Protein AF-A0A4S8MXK5-F1 (afdb_monomer)

Radius of gyration: 25.78 Å; Cα contacts (8 Å, |Δi|>4): 224; chains: 1; bounding box: 55×50×106 Å

Nearest PDB structures (foldseek):
  7jtk-assembly1_K  TM=4.716E-01  e=8.306E+00  Chlamydomonas reinhardtii
  4prh-assembly1_B  TM=2.120E-01  e=7.383E+00  Homo sapiens

Solvent-accessible surface area (backbone atoms only — not comparable to full-atom values): 14410 Å² total; per-residue (Å²): 130,80,78,58,61,70,38,63,51,41,100,46,61,49,80,44,81,46,75,73,43,77,58,88,96,42,64,25,46,28,37,34,42,40,49,64,75,75,95,72,81,84,84,83,72,91,82,80,91,78,91,78,76,100,72,73,75,46,72,54,71,48,72,36,68,36,41,67,69,57,51,54,52,47,49,55,50,49,51,52,51,49,41,53,50,44,52,53,52,32,50,41,33,70,72,25,56,60,30,57,58,94,91,37,71,69,58,102,83,67,99,85,66,92,82,65,78,69,42,78,60,53,83,73,57,69,73,55,66,61,86,65,27,66,81,75,82,81,73,75,76,91,53,88,72,49,70,70,54,50,55,50,50,50,51,42,51,47,52,27,51,49,48,69,64,49,89,90,59,59,68,69,59,55,53,48,62,68,32,62,85,55,36,53,72,70,16,42,32,49,65,40,53,56,49,53,55,50,55,41,64,74,67,71,55,79,72,91,78,72,83,78,79,80,87,84,84,85,88,78,84,84,78,87,81,137

Secondary structure (DSSP, 8-state):
----EEEPPPSSEEEEEPPPEEETTEEEEEEEEEE---S-S----S-------TTGGGGS-EEEEEEHHHHHHHHHHHHHHHHHHHHHHHHHHHTTTT-EETTEE--TT-S--TTSPPPPPGGGS-SSGGGTSPPP--S--SSPPPHHHHHHHHHHHHHHHHHHH-SS--HHHHHHHH-HHHHGGGSEEHHHHHHHHHHHHHTT---TT-----------------

Foldseek 3Di:
DPQAQPFFAALDWDKDWDAWDDDPQAIWTKIKTAHDDDPDDDDDDDDDDDDDDPDPPNHDIDMDTHGLVLVLVLVVLLQVVLLVLLVVVLVCVVVQNQADDPQDRPDPDDPDDNDDDRHDDNVVRDNGCCVQFPDQDPPDPPDRDDPVRSVVNSVNVVRRSCSLPDPDDDVSSVVSCSDSSNSSSVGCGPVNVVVVVVVCVVVPDPPPDPDDPDPPDDDDDDDDDD

Mean predicted aligned error: 13.95 Å

Organism: Dendrothele bispora (strain CBS 962.96) (NCBI:txid1314807)

pLDDT: mean 75.67, std 20.42, range [35.88, 97.75]

Structure (mmCIF, N/CA/C/O backbone):
data_AF-A0A4S8MXK5-F1
#
_entry.id   AF-A0A4S8MXK5-F1
#
loop_
_atom_site.group_PDB
_atom_site.id
_atom_site.type_s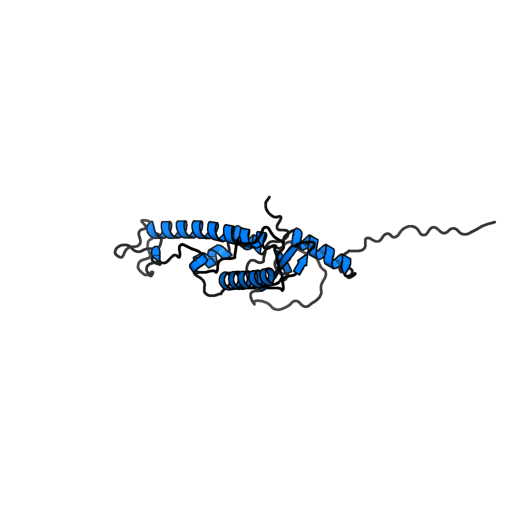ymbol
_atom_site.label_atom_id
_atom_site.label_alt_id
_atom_site.label_comp_id
_atom_site.label_asym_id
_atom_site.label_entity_id
_atom_site.label_seq_id
_atom_site.pdbx_PDB_ins_code
_atom_site.Cartn_x
_atom_site.Cartn_y
_atom_site.Cartn_z
_atom_site.occupancy
_atom_site.B_iso_or_equiv
_atom_site.auth_seq_id
_atom_site.auth_comp_id
_atom_site.auth_asym_id
_atom_site.auth_atom_id
_atom_site.pdbx_PDB_model_num
ATOM 1 N N . TYR A 1 1 ? -10.613 6.647 -13.996 1.00 37.62 1 TYR A N 1
ATOM 2 C CA . TYR A 1 1 ? -9.845 5.524 -14.574 1.00 37.62 1 TYR A CA 1
ATOM 3 C C . TYR A 1 1 ? -9.634 4.469 -13.492 1.00 37.62 1 TYR A C 1
ATOM 5 O O . TYR A 1 1 ? -8.696 4.581 -12.713 1.00 37.62 1 TYR A O 1
ATOM 13 N N . LYS A 1 2 ? -10.528 3.474 -13.372 1.00 45.06 2 LYS A N 1
ATOM 14 C CA . LYS A 1 2 ? -10.224 2.279 -12.567 1.00 45.06 2 LYS A CA 1
ATOM 15 C C . LYS A 1 2 ? -8.992 1.646 -13.207 1.00 45.06 2 LYS A C 1
ATOM 17 O O . LYS A 1 2 ? -9.032 1.322 -14.392 1.00 45.06 2 LYS A O 1
ATOM 22 N N . ARG A 1 3 ? -7.881 1.558 -12.476 1.00 62.09 3 ARG A N 1
ATOM 23 C CA . ARG A 1 3 ? -6.700 0.817 -12.931 1.00 62.09 3 ARG A CA 1
ATOM 24 C C . ARG A 1 3 ? -7.175 -0.570 -13.350 1.00 62.09 3 ARG A C 1
ATOM 26 O O . ARG A 1 3 ? -7.854 -1.238 -12.577 1.00 62.09 3 ARG A O 1
ATOM 33 N N . ALA A 1 4 ? -6.915 -0.949 -14.596 1.00 75.44 4 ALA A N 1
ATOM 34 C CA . ALA A 1 4 ? -7.410 -2.200 -15.148 1.00 75.44 4 ALA A CA 1
ATOM 35 C C . ALA A 1 4 ? -6.641 -3.367 -14.512 1.00 75.44 4 ALA A C 1
ATOM 37 O O . ALA A 1 4 ? -5.576 -3.764 -14.994 1.00 75.44 4 ALA A O 1
ATOM 38 N N . VAL A 1 5 ? -7.161 -3.867 -13.390 1.00 81.38 5 VAL A N 1
ATOM 39 C CA . VAL A 1 5 ? -6.717 -5.112 -12.766 1.00 81.38 5 VAL A CA 1
ATOM 40 C C . VAL A 1 5 ? -6.970 -6.225 -13.779 1.00 81.38 5 VAL A C 1
ATOM 42 O O . VAL A 1 5 ? -8.112 -6.516 -14.123 1.00 81.38 5 VAL A O 1
ATOM 45 N N . TYR A 1 6 ? -5.894 -6.801 -14.307 1.00 83.88 6 TYR A N 1
ATOM 46 C CA . TYR A 1 6 ? -5.950 -7.898 -15.270 1.00 83.88 6 TYR A CA 1
ATOM 47 C C . TYR A 1 6 ? -6.266 -9.218 -14.564 1.00 83.88 6 TYR A C 1
ATOM 49 O O . TYR A 1 6 ? -6.952 -10.084 -15.103 1.00 83.88 6 TYR A O 1
ATOM 57 N N . AR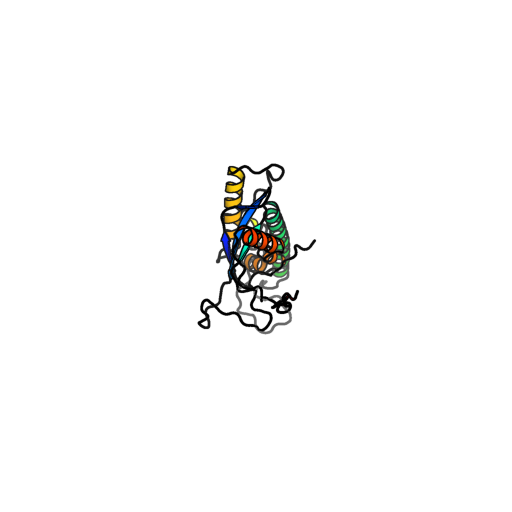G A 1 7 ? -5.782 -9.352 -13.328 1.00 87.56 7 ARG A N 1
ATOM 58 C CA . ARG A 1 7 ? -6.071 -10.469 -12.439 1.00 87.56 7 ARG A CA 1
ATOM 59 C C . ARG A 1 7 ? -6.083 -9.983 -10.990 1.00 87.56 7 ARG A C 1
ATOM 61 O O . ARG A 1 7 ? -5.121 -9.373 -10.532 1.00 87.56 7 ARG A O 1
ATOM 68 N N . SER A 1 8 ? -7.164 -10.277 -10.272 1.00 88.94 8 SER A N 1
ATOM 69 C CA . SER A 1 8 ? -7.266 -10.021 -8.831 1.00 88.94 8 SER A CA 1
ATOM 70 C C . SER A 1 8 ? -6.279 -10.887 -8.041 1.00 88.94 8 SER A C 1
ATOM 72 O O . SER A 1 8 ? -5.941 -11.989 -8.500 1.00 88.94 8 SER A O 1
ATOM 74 N N . PRO A 1 9 ? -5.819 -10.418 -6.869 1.00 89.62 9 PRO A N 1
ATOM 75 C CA . PRO A 1 9 ? -4.952 -11.222 -6.024 1.00 89.62 9 PRO A CA 1
ATOM 76 C C . PRO A 1 9 ? -5.677 -12.464 -5.487 1.00 89.62 9 PRO A C 1
ATOM 78 O O . PRO A 1 9 ? -6.912 -12.527 -5.510 1.00 89.62 9 PRO A O 1
ATOM 81 N N . PRO A 1 10 ? -4.929 -13.472 -5.006 1.00 89.75 10 PRO A N 1
ATOM 82 C CA . PRO A 1 10 ? -5.516 -14.599 -4.291 1.00 89.75 10 PRO A CA 1
ATOM 83 C C . PRO A 1 10 ? -6.293 -14.111 -3.058 1.00 89.75 10 PRO A C 1
ATOM 85 O O . PRO A 1 10 ? -5.980 -13.067 -2.498 1.00 89.75 10 PRO A O 1
ATOM 88 N N . ALA A 1 11 ? -7.267 -14.889 -2.577 1.00 86.25 11 ALA A N 1
ATOM 89 C CA . ALA A 1 11 ? -8.028 -14.517 -1.375 1.00 86.25 11 ALA A CA 1
ATOM 90 C C . ALA A 1 11 ? -7.144 -14.407 -0.117 1.00 86.25 11 ALA A C 1
ATOM 92 O O . ALA A 1 11 ? -7.444 -13.650 0.800 1.00 86.25 11 ALA A O 1
ATOM 93 N N . ARG A 1 12 ? -6.054 -15.182 -0.072 1.00 87.50 12 ARG A N 1
ATOM 94 C CA . ARG A 1 12 ? -5.002 -15.089 0.941 1.00 87.50 12 ARG A CA 1
ATOM 95 C C . ARG A 1 12 ? -3.658 -15.258 0.266 1.00 87.50 12 ARG A C 1
ATOM 97 O O . ARG A 1 12 ? -3.466 -16.202 -0.502 1.00 87.50 12 ARG A O 1
ATOM 104 N N . PHE A 1 13 ? -2.744 -14.357 0.565 1.00 91.88 13 PHE A N 1
ATOM 105 C CA . PHE A 1 13 ? -1.424 -14.323 -0.034 1.00 91.88 13 PHE A CA 1
ATOM 106 C C . PHE A 1 13 ? -0.424 -13.731 0.949 1.00 91.88 13 PHE A C 1
ATOM 108 O O . PHE A 1 13 ? -0.802 -13.001 1.865 1.00 91.88 13 PHE A O 1
ATOM 115 N N . THR A 1 14 ? 0.843 -14.049 0.736 1.00 92.94 14 THR A N 1
ATOM 116 C CA . THR A 1 14 ? 1.969 -13.345 1.336 1.00 92.94 14 THR A CA 1
ATOM 117 C C . THR A 1 14 ? 2.597 -12.426 0.298 1.00 92.94 14 THR A C 1
ATOM 119 O O . THR A 1 14 ? 2.455 -12.631 -0.913 1.00 92.94 14 THR A O 1
ATOM 122 N N . VAL A 1 15 ? 3.268 -11.383 0.784 1.00 95.88 15 VAL A N 1
ATOM 123 C CA . VAL A 1 15 ? 3.982 -10.420 -0.052 1.00 95.88 15 VAL A CA 1
ATOM 124 C C . VAL A 1 15 ? 5.464 -10.494 0.273 1.00 95.88 15 VAL A C 1
ATOM 126 O O . VAL A 1 15 ? 5.855 -10.373 1.432 1.00 95.88 15 VAL A O 1
ATOM 129 N N . THR A 1 16 ? 6.300 -10.672 -0.745 1.00 96.69 16 THR A N 1
ATOM 130 C CA . THR A 1 16 ? 7.758 -10.580 -0.614 1.00 96.69 16 THR A CA 1
ATOM 131 C C . THR A 1 16 ? 8.264 -9.393 -1.418 1.00 96.69 16 THR A C 1
ATOM 133 O O . THR A 1 16 ? 7.980 -9.270 -2.608 1.00 96.69 16 THR A O 1
ATOM 136 N N . MET A 1 17 ? 9.009 -8.499 -0.772 1.00 97.44 17 MET A N 1
ATOM 137 C CA . MET A 1 17 ? 9.579 -7.331 -1.441 1.00 97.44 17 MET A CA 1
ATOM 138 C C . MET A 1 17 ? 10.720 -7.750 -2.372 1.00 97.44 17 MET A C 1
ATOM 140 O O . MET A 1 17 ? 11.620 -8.485 -1.970 1.00 97.44 17 MET A O 1
ATOM 144 N N . LEU A 1 18 ? 10.698 -7.255 -3.607 1.00 96.94 18 LEU A N 1
ATOM 145 C CA . LEU A 1 18 ? 11.776 -7.417 -4.581 1.00 96.94 18 LEU A CA 1
ATOM 146 C C . LEU A 1 18 ? 12.652 -6.159 -4.597 1.00 96.94 18 LEU A C 1
ATOM 148 O O . LEU A 1 18 ? 12.231 -5.082 -4.164 1.00 96.94 18 LEU A O 1
ATOM 152 N N . SER A 1 19 ? 13.868 -6.279 -5.127 1.00 95.75 19 SER A N 1
ATOM 153 C CA . SER A 1 19 ? 14.744 -5.123 -5.330 1.00 95.75 19 SER A CA 1
ATOM 154 C C . SER A 1 19 ? 14.126 -4.129 -6.327 1.00 95.75 19 SER A C 1
ATOM 156 O O . SER A 1 19 ? 13.532 -4.560 -7.321 1.00 95.75 19 SER A O 1
ATOM 158 N N . PRO A 1 20 ? 14.276 -2.808 -6.114 1.00 95.69 20 PRO A N 1
ATOM 159 C CA . PRO A 1 20 ? 13.813 -1.806 -7.066 1.00 95.69 20 PRO A CA 1
ATOM 160 C C . PRO A 1 20 ? 14.402 -2.030 -8.460 1.00 95.69 20 PRO A C 1
ATOM 162 O O . PRO A 1 20 ? 15.607 -2.231 -8.609 1.00 95.69 20 PRO A O 1
ATOM 165 N N . ALA A 1 21 ? 13.563 -1.935 -9.489 1.00 94.06 21 ALA A N 1
ATOM 166 C CA . ALA A 1 21 ? 13.975 -2.094 -10.877 1.00 94.06 21 ALA A CA 1
ATOM 167 C C . ALA A 1 21 ? 13.611 -0.863 -11.703 1.00 94.06 21 ALA A C 1
ATOM 169 O O . ALA A 1 21 ? 12.568 -0.223 -11.522 1.00 94.06 21 ALA A O 1
ATOM 170 N N . LYS A 1 22 ? 14.486 -0.522 -12.647 1.00 92.25 22 LYS A N 1
ATOM 171 C CA . LYS A 1 22 ? 14.253 0.579 -13.576 1.00 92.25 22 LYS A CA 1
ATOM 172 C C . LYS A 1 22 ? 13.459 0.072 -14.777 1.00 92.25 22 LYS A C 1
ATOM 174 O O . LYS A 1 22 ? 13.947 -0.762 -15.533 1.00 92.25 22 LYS A O 1
ATOM 179 N N . HIS A 1 23 ? 12.272 0.633 -14.996 1.00 89.12 23 HIS A N 1
ATOM 180 C CA . HIS A 1 23 ? 11.477 0.379 -16.199 1.00 89.12 23 HIS A CA 1
ATOM 181 C C . HIS A 1 23 ? 11.261 1.694 -16.946 1.00 89.12 23 HIS A C 1
ATOM 183 O O . HIS A 1 23 ? 10.593 2.610 -16.454 1.00 89.12 23 HIS A O 1
ATOM 189 N N . GLY A 1 24 ? 11.856 1.798 -18.136 1.00 85.75 24 GLY A N 1
ATOM 190 C CA . GLY A 1 24 ? 11.897 3.046 -18.895 1.00 85.75 24 GLY A CA 1
ATOM 191 C C . GLY A 1 24 ? 12.654 4.143 -18.138 1.00 85.75 24 GLY A C 1
ATOM 192 O O . GLY A 1 24 ? 13.806 3.961 -17.741 1.00 85.75 24 GLY A O 1
ATOM 193 N N . SER A 1 25 ? 12.008 5.291 -17.933 1.00 84.56 25 SER A N 1
ATOM 194 C CA . SER A 1 25 ? 12.591 6.456 -17.250 1.00 84.56 25 SER A CA 1
ATOM 195 C C . SER A 1 25 ? 12.392 6.464 -15.728 1.00 84.56 25 SER A C 1
ATOM 197 O O . SER A 1 25 ? 13.017 7.274 -15.047 1.00 84.56 25 SER A O 1
ATOM 199 N N . SER A 1 26 ? 11.563 5.567 -15.184 1.00 86.94 26 SER A N 1
ATOM 200 C CA . SER A 1 26 ? 11.179 5.546 -13.765 1.00 86.94 26 SER A CA 1
ATOM 201 C C . SER A 1 26 ? 11.642 4.278 -13.044 1.00 86.94 26 SER A C 1
ATOM 203 O O . SER A 1 26 ? 11.687 3.198 -13.637 1.00 86.94 26 SER A O 1
ATOM 205 N N . PHE A 1 27 ? 11.926 4.401 -11.748 1.00 92.38 27 PHE A N 1
ATOM 206 C CA . PHE A 1 27 ? 12.108 3.253 -10.860 1.00 92.38 27 PHE A CA 1
ATOM 207 C C . PHE A 1 27 ? 10.761 2.741 -10.355 1.00 92.38 27 PHE A C 1
ATOM 209 O O . PHE A 1 27 ? 9.850 3.524 -10.082 1.00 92.38 27 PHE A O 1
ATOM 216 N N . ASN A 1 28 ? 10.652 1.421 -10.245 1.00 94.88 28 ASN A N 1
ATOM 217 C CA . ASN A 1 28 ? 9.487 0.728 -9.723 1.00 94.88 28 ASN A CA 1
ATOM 218 C C . ASN A 1 28 ? 9.931 -0.207 -8.603 1.00 94.88 28 ASN A C 1
ATOM 220 O O . ASN A 1 28 ? 11.013 -0.792 -8.652 1.00 94.88 28 ASN A O 1
ATOM 224 N N . PHE A 1 29 ? 9.062 -0.356 -7.619 1.00 96.81 29 PHE A N 1
ATOM 225 C CA . PHE A 1 29 ? 9.248 -1.201 -6.457 1.00 96.81 29 PHE A CA 1
ATOM 226 C C . PHE A 1 29 ? 8.479 -2.494 -6.700 1.00 96.81 29 PHE A C 1
ATOM 228 O O . PHE A 1 29 ? 7.283 -2.462 -7.014 1.00 96.81 29 PHE A O 1
ATOM 235 N N . GLY A 1 30 ? 9.201 -3.610 -6.658 1.00 96.62 30 GLY A N 1
ATOM 236 C CA . GLY A 1 30 ? 8.654 -4.917 -6.980 1.00 96.62 30 GLY A CA 1
ATOM 237 C C . GLY A 1 30 ? 8.101 -5.607 -5.743 1.00 96.62 30 GLY A C 1
ATOM 238 O O . GLY A 1 30 ? 8.677 -5.522 -4.658 1.00 96.62 30 GLY A O 1
ATOM 239 N N . MET A 1 31 ? 6.990 -6.307 -5.916 1.00 97.75 31 MET A N 1
ATOM 240 C CA . MET A 1 31 ? 6.402 -7.167 -4.897 1.00 97.75 31 MET A CA 1
ATOM 241 C C . MET A 1 31 ? 6.025 -8.491 -5.538 1.00 97.75 31 MET A C 1
ATOM 243 O O . MET A 1 31 ? 5.403 -8.520 -6.596 1.00 97.75 31 MET A O 1
ATOM 247 N N . ARG A 1 32 ? 6.375 -9.582 -4.877 1.00 96.56 32 ARG A N 1
ATOM 248 C CA . ARG A 1 32 ? 5.981 -10.930 -5.250 1.00 96.56 32 ARG A CA 1
ATOM 249 C C . ARG A 1 32 ? 4.782 -11.354 -4.432 1.00 96.56 32 ARG A C 1
ATOM 251 O O . ARG A 1 32 ? 4.818 -11.275 -3.205 1.00 96.56 32 ARG A O 1
ATOM 258 N N . ILE A 1 33 ? 3.736 -11.786 -5.120 1.00 95.56 33 ILE A N 1
ATOM 259 C CA . ILE A 1 33 ? 2.482 -12.220 -4.519 1.00 95.56 33 ILE A CA 1
ATOM 260 C C . ILE A 1 33 ? 2.421 -13.742 -4.568 1.00 95.56 33 ILE A C 1
ATOM 262 O O . ILE A 1 33 ? 2.279 -14.328 -5.644 1.00 95.56 33 ILE A O 1
ATOM 266 N N . THR A 1 34 ? 2.485 -14.375 -3.397 1.00 94.12 34 THR A N 1
ATOM 267 C CA . THR A 1 34 ? 2.460 -15.837 -3.269 1.00 94.12 34 THR A CA 1
ATOM 268 C C . THR A 1 34 ? 1.154 -16.278 -2.600 1.00 94.12 34 THR A C 1
ATOM 270 O O . THR A 1 34 ? 0.889 -15.895 -1.460 1.00 94.12 34 THR A O 1
ATOM 273 N N . PRO A 1 35 ? 0.301 -17.072 -3.272 1.00 91.81 35 PRO A N 1
ATOM 274 C CA . PRO A 1 35 ? -0.930 -17.590 -2.677 1.00 91.81 35 PRO A CA 1
ATOM 275 C C . PRO A 1 35 ? -0.651 -18.477 -1.457 1.00 91.81 35 PRO A C 1
ATOM 277 O O . PRO A 1 35 ? 0.191 -19.373 -1.510 1.00 91.81 35 PRO A O 1
ATOM 280 N N . VAL A 1 36 ? -1.420 -18.302 -0.380 1.00 88.44 36 VAL A N 1
ATOM 281 C CA . VAL A 1 36 ? -1.378 -19.207 0.779 1.00 88.44 36 VAL A CA 1
ATOM 282 C C . VAL A 1 36 ? -2.338 -20.369 0.531 1.00 88.44 36 VAL A C 1
ATOM 284 O O . VAL A 1 36 ? -3.546 -20.276 0.782 1.00 88.44 36 VAL A O 1
ATOM 287 N N . LEU A 1 37 ? -1.802 -21.476 0.017 1.00 80.62 37 LEU A N 1
ATOM 288 C CA . LEU A 1 37 ? -2.547 -22.718 -0.185 1.00 80.62 37 LEU A CA 1
ATOM 289 C C . LEU A 1 37 ? -2.855 -23.343 1.183 1.00 80.62 37 LEU A C 1
ATOM 291 O O . LEU A 1 37 ? -1.951 -23.651 1.960 1.00 80.62 37 LEU A O 1
ATOM 295 N N . ARG A 1 38 ? -4.141 -23.531 1.503 1.00 63.16 38 ARG A N 1
ATOM 296 C CA . ARG A 1 38 ? -4.529 -24.336 2.669 1.00 63.16 38 ARG A CA 1
ATOM 297 C C . ARG A 1 38 ? -4.071 -25.766 2.386 1.00 63.16 38 ARG A C 1
ATOM 299 O O . ARG A 1 38 ? -4.483 -26.332 1.379 1.00 63.16 38 ARG A O 1
ATOM 306 N N . ARG A 1 39 ? -3.204 -26.319 3.241 1.00 57.19 39 ARG A N 1
ATOM 307 C CA . ARG A 1 39 ? -2.883 -27.750 3.244 1.00 57.19 39 ARG A CA 1
ATOM 308 C C . ARG A 1 39 ? -4.174 -28.517 3.506 1.00 57.19 39 ARG A C 1
ATOM 310 O O . ARG A 1 39 ? -4.541 -28.700 4.653 1.00 57.19 39 ARG A O 1
ATOM 317 N N . ASP A 1 40 ? -4.839 -28.916 2.437 1.00 47.75 40 ASP A N 1
ATOM 318 C CA . ASP A 1 40 ? -5.576 -30.164 2.366 1.00 47.75 40 ASP A CA 1
ATOM 319 C C . ASP A 1 40 ? -5.572 -30.632 0.912 1.00 47.75 40 ASP A C 1
ATOM 321 O O . ASP A 1 40 ? -6.075 -29.953 0.019 1.00 47.75 40 ASP A O 1
ATOM 325 N N . ARG A 1 41 ? -4.992 -31.825 0.732 1.00 43.88 41 ARG A N 1
ATOM 326 C CA . ARG A 1 41 ? -4.822 -32.611 -0.503 1.00 43.88 41 ARG A CA 1
ATOM 327 C C . ARG A 1 41 ? -3.631 -32.223 -1.395 1.00 43.88 41 ARG A C 1
ATOM 329 O O . ARG A 1 41 ? -3.674 -31.340 -2.239 1.00 43.88 41 ARG A O 1
ATOM 336 N N . SER A 1 42 ? -2.552 -32.956 -1.127 1.00 43.50 42 SER A N 1
ATOM 337 C CA . SER A 1 42 ? -1.540 -33.498 -2.042 1.00 43.50 42 SER A CA 1
ATOM 338 C C . SER A 1 42 ? -1.723 -33.309 -3.559 1.00 43.50 42 SER A C 1
ATOM 340 O O . SER A 1 42 ? -2.796 -33.543 -4.107 1.00 43.50 42 SER A O 1
ATOM 342 N N . SER A 1 43 ? -0.569 -33.102 -4.218 1.00 44.81 43 SER A N 1
ATOM 343 C CA . SER A 1 43 ? -0.273 -33.128 -5.669 1.00 44.81 43 SER A CA 1
ATOM 344 C C . SER A 1 43 ? -0.884 -31.970 -6.472 1.00 44.81 43 SER A C 1
ATOM 346 O O . SER A 1 43 ? -2.060 -31.676 -6.362 1.00 44.81 43 SER A O 1
ATOM 348 N N . ILE A 1 44 ? -0.119 -31.219 -7.265 1.00 43.50 44 ILE A N 1
ATOM 349 C CA . ILE A 1 44 ? 0.369 -31.666 -8.573 1.00 43.50 44 ILE A CA 1
ATOM 350 C C . ILE A 1 44 ? 1.725 -31.021 -8.902 1.00 43.50 44 ILE A C 1
ATOM 352 O O . ILE A 1 44 ? 1.945 -29.817 -8.788 1.00 43.50 44 ILE A O 1
ATOM 356 N N . SER A 1 45 ? 2.608 -31.917 -9.317 1.00 38.69 45 SER A N 1
ATOM 357 C CA . SER A 1 45 ? 3.826 -31.763 -10.095 1.00 38.69 45 SER A CA 1
ATOM 358 C C . SER A 1 45 ? 3.888 -30.581 -11.069 1.00 38.69 45 SER A C 1
ATOM 360 O O . SER A 1 45 ? 2.941 -30.238 -11.770 1.00 38.69 45 SER A O 1
ATOM 362 N N . SER A 1 46 ? 5.106 -30.073 -11.222 1.00 48.72 46 SER A N 1
ATOM 363 C CA . SER A 1 46 ? 5.644 -29.555 -12.479 1.00 48.72 46 SER A CA 1
ATOM 364 C C . SER A 1 46 ? 5.076 -30.250 -13.735 1.00 48.72 46 SER A C 1
ATOM 366 O O . SER A 1 46 ? 5.269 -31.451 -13.905 1.00 48.72 46 SER A O 1
ATOM 368 N N . GLY A 1 47 ? 4.474 -29.472 -14.643 1.00 45.34 47 GLY A N 1
ATOM 369 C CA . GLY A 1 47 ? 4.171 -29.861 -16.030 1.00 45.34 47 GLY A CA 1
ATOM 370 C C . GLY A 1 47 ? 2.731 -30.323 -16.289 1.00 45.34 47 GLY A C 1
ATOM 371 O O . GLY A 1 47 ? 2.285 -31.316 -15.732 1.00 45.34 47 GLY A O 1
ATOM 372 N N . GLY A 1 48 ? 2.018 -29.636 -17.192 1.00 35.88 48 GLY A N 1
ATOM 373 C CA . GLY A 1 48 ? 0.730 -30.117 -17.704 1.00 35.88 48 GLY A CA 1
ATOM 374 C C . GLY A 1 48 ? -0.124 -29.052 -18.388 1.00 35.88 48 GLY A C 1
ATOM 375 O O . GLY A 1 48 ? -0.869 -28.324 -17.741 1.00 35.88 48 GLY A O 1
ATOM 376 N N . SER A 1 49 ? -0.027 -28.983 -19.712 1.00 48.41 49 SER A N 1
ATOM 377 C CA . SER A 1 49 ? -1.021 -28.379 -20.603 1.00 48.41 49 SER A CA 1
ATOM 378 C C . SER A 1 49 ? -2.346 -29.145 -20.487 1.00 48.41 49 SER A C 1
ATOM 380 O O . SER A 1 49 ? -2.331 -30.365 -20.612 1.00 48.41 49 SER A O 1
ATOM 382 N N . GLY A 1 50 ? -3.486 -28.469 -20.309 1.00 37.78 50 GLY A N 1
ATOM 383 C CA . GLY A 1 50 ? -4.793 -29.139 -20.389 1.00 37.78 50 GLY A CA 1
ATOM 384 C C . GLY A 1 50 ? -5.936 -28.423 -19.670 1.00 37.78 50 GLY A C 1
ATOM 385 O O . GLY A 1 50 ? -6.103 -28.544 -18.467 1.00 37.78 50 GLY A O 1
ATOM 386 N N . SER A 1 51 ? -6.708 -27.671 -20.451 1.00 47.06 51 SER A N 1
ATOM 387 C CA . SER A 1 51 ? -8.118 -27.274 -20.280 1.00 47.06 51 SER A CA 1
ATOM 388 C C . SER A 1 51 ? -8.925 -27.798 -19.073 1.00 47.06 51 SER A C 1
ATOM 390 O O . SER A 1 51 ? -9.167 -28.996 -18.963 1.00 47.06 51 SER A O 1
ATOM 392 N N . SER A 1 52 ? -9.525 -26.882 -18.299 1.00 38.00 52 SER A N 1
ATOM 393 C CA . SER A 1 52 ? -10.990 -26.780 -18.071 1.00 38.00 52 SER A CA 1
ATOM 394 C C . SER A 1 52 ? -11.328 -25.763 -16.961 1.00 38.00 52 SER A C 1
ATOM 396 O O . SER A 1 52 ? -10.645 -25.687 -15.948 1.00 38.00 52 SER A O 1
ATOM 398 N N . GLY A 1 53 ? -12.393 -24.975 -17.162 1.00 36.53 53 GLY A N 1
ATOM 399 C CA . GLY A 1 53 ? -13.147 -24.294 -16.095 1.00 36.53 53 GLY A CA 1
ATOM 400 C C . GLY A 1 53 ? -12.504 -23.059 -15.449 1.00 36.53 53 GLY A C 1
ATOM 401 O O . GLY A 1 53 ? -11.514 -23.133 -14.727 1.00 36.53 53 GLY A O 1
ATOM 402 N N . GLY A 1 54 ? -13.101 -21.886 -15.659 1.00 42.62 54 GLY A N 1
ATOM 403 C CA . GLY 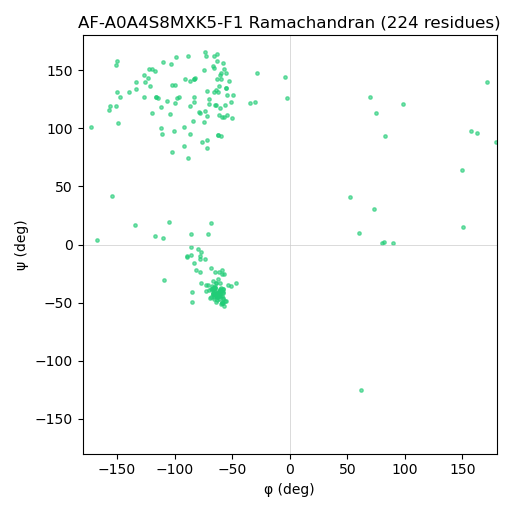A 1 54 ? -12.638 -20.614 -15.104 1.00 42.62 54 GLY A CA 1
ATOM 404 C C . GLY A 1 54 ? -12.644 -20.554 -13.573 1.00 42.62 54 GLY A C 1
ATOM 405 O O . GLY A 1 54 ? -13.643 -20.189 -12.981 1.00 42.62 54 GLY A O 1
ATOM 406 N N . SER A 1 55 ? -11.510 -20.858 -12.938 1.00 43.34 55 SER A N 1
ATOM 407 C CA . SER A 1 55 ? -11.139 -20.385 -11.586 1.00 43.34 55 SER A CA 1
ATOM 408 C C . SER A 1 55 ? -9.656 -20.635 -11.235 1.00 43.34 55 SER A C 1
ATOM 410 O O . SER A 1 55 ? -9.227 -20.355 -10.119 1.00 43.34 55 SER A O 1
ATOM 412 N N . GLY A 1 56 ? -8.837 -21.162 -12.155 1.00 46.03 56 GLY A N 1
ATOM 413 C CA . GLY A 1 56 ? -7.465 -21.600 -11.844 1.00 46.03 56 GLY A CA 1
ATOM 414 C C . GLY A 1 56 ? -6.384 -20.517 -11.906 1.00 46.03 56 GLY A C 1
ATOM 415 O O . GLY A 1 56 ? -5.252 -20.761 -11.502 1.00 46.03 56 GLY A O 1
ATOM 416 N N . ARG A 1 57 ? -6.692 -19.311 -12.406 1.00 54.03 57 ARG A N 1
ATOM 417 C CA . ARG A 1 57 ? -5.660 -18.277 -12.573 1.00 54.03 57 ARG A CA 1
ATOM 418 C C . ARG A 1 57 ? -5.285 -17.576 -11.280 1.00 54.03 57 ARG A C 1
ATOM 420 O O . ARG A 1 57 ? -4.182 -17.073 -11.247 1.00 54.03 57 ARG A O 1
ATOM 427 N N . SER A 1 58 ? -6.125 -17.532 -10.244 1.00 58.84 58 SER A N 1
ATOM 428 C CA . SER A 1 58 ? -5.844 -16.777 -9.010 1.00 58.84 58 SER A CA 1
ATOM 429 C C . SER A 1 58 ? -4.790 -17.416 -8.101 1.00 58.84 58 SER A C 1
ATOM 431 O O . SER A 1 58 ? -4.265 -16.705 -7.255 1.00 58.84 58 SER A O 1
ATOM 433 N N . ASN A 1 59 ? -4.394 -18.674 -8.320 1.00 69.69 59 ASN A N 1
ATOM 434 C CA . ASN A 1 59 ? -3.487 -19.425 -7.437 1.00 69.69 59 ASN A CA 1
ATOM 435 C C . ASN A 1 59 ? -2.049 -19.582 -7.965 1.00 69.69 59 ASN A C 1
ATOM 437 O O . ASN A 1 59 ? -1.324 -20.463 -7.516 1.00 69.69 59 ASN A O 1
ATOM 441 N N . VAL A 1 60 ? -1.619 -18.748 -8.912 1.00 83.38 60 VAL A N 1
ATOM 442 C CA . VAL A 1 60 ? -0.240 -18.766 -9.435 1.00 83.38 60 VAL A CA 1
ATOM 443 C C . VAL A 1 60 ? 0.560 -17.617 -8.828 1.00 83.38 60 VAL A C 1
ATOM 445 O O . VAL A 1 60 ? 0.033 -16.514 -8.752 1.00 83.38 60 VAL A O 1
ATOM 448 N N . GLU A 1 61 ? 1.804 -17.835 -8.418 1.00 91.44 61 GLU A N 1
ATOM 449 C CA . GLU A 1 61 ? 2.702 -16.752 -7.991 1.00 91.44 61 GLU A CA 1
ATOM 450 C C . GLU A 1 61 ? 2.926 -15.737 -9.124 1.00 91.44 61 GLU A C 1
ATOM 452 O O . GLU A 1 61 ? 2.977 -16.109 -10.298 1.00 91.44 61 GLU A O 1
ATOM 457 N N . TYR A 1 62 ? 3.013 -14.449 -8.797 1.00 93.44 62 TYR A N 1
ATOM 458 C CA . TYR A 1 62 ? 3.331 -13.412 -9.778 1.00 93.44 62 TYR A CA 1
ATOM 459 C C . TYR A 1 62 ? 4.051 -12.231 -9.138 1.00 93.44 62 TYR A C 1
ATOM 461 O O . TYR A 1 62 ? 3.861 -11.936 -7.957 1.00 93.44 62 TYR A O 1
ATOM 469 N N . ASP A 1 63 ? 4.824 -11.528 -9.957 1.00 95.25 63 ASP A N 1
ATOM 470 C CA . ASP A 1 63 ? 5.504 -10.300 -9.571 1.00 95.25 63 ASP A CA 1
ATOM 471 C C . ASP A 1 63 ? 4.691 -9.094 -10.074 1.00 95.25 63 ASP A C 1
ATOM 473 O O . ASP A 1 63 ? 4.165 -9.087 -11.189 1.00 95.25 63 ASP A O 1
ATOM 477 N N . ILE A 1 64 ? 4.557 -8.070 -9.234 1.00 95.62 64 ILE A N 1
ATOM 478 C CA . ILE A 1 64 ? 3.961 -6.777 -9.581 1.00 95.62 64 ILE A CA 1
ATOM 479 C C . ILE A 1 64 ? 4.978 -5.669 -9.389 1.00 95.62 64 ILE A C 1
ATOM 481 O O . ILE A 1 64 ? 5.831 -5.732 -8.504 1.00 95.62 64 ILE A O 1
ATOM 485 N N . TRP A 1 65 ? 4.836 -4.611 -10.179 1.00 95.56 65 TRP A N 1
ATOM 486 C CA . TRP A 1 65 ? 5.721 -3.459 -10.128 1.00 95.56 65 TRP A CA 1
ATOM 487 C C . TRP A 1 65 ? 4.911 -2.182 -9.948 1.00 95.56 65 TRP A C 1
ATOM 489 O O . TRP A 1 65 ? 3.965 -1.894 -10.690 1.00 95.56 65 TRP A O 1
ATOM 499 N N . ARG A 1 66 ? 5.271 -1.401 -8.928 1.00 95.12 66 ARG A N 1
ATOM 500 C CA . ARG A 1 66 ? 4.572 -0.163 -8.570 1.00 95.12 66 ARG A CA 1
ATOM 501 C C . ARG A 1 66 ? 5.517 1.018 -8.607 1.00 95.12 66 ARG A C 1
ATOM 503 O O . ARG A 1 66 ? 6.646 0.937 -8.130 1.00 95.12 66 ARG A O 1
ATOM 510 N N . LYS A 1 67 ? 5.056 2.130 -9.173 1.00 94.00 67 LYS A N 1
ATOM 511 C CA . LYS A 1 67 ? 5.766 3.405 -9.044 1.00 94.00 67 LYS A CA 1
ATOM 512 C C . LYS A 1 67 ? 5.613 3.946 -7.626 1.00 94.00 67 LYS A C 1
ATOM 514 O O . LYS A 1 67 ? 4.685 3.563 -6.920 1.00 94.00 67 LYS A O 1
ATOM 519 N N . TRP A 1 68 ? 6.469 4.883 -7.225 1.00 94.31 68 TRP A N 1
ATOM 520 C CA . TRP A 1 68 ? 6.331 5.504 -5.905 1.00 94.31 68 TRP A CA 1
ATOM 521 C C . TRP A 1 68 ? 4.974 6.197 -5.737 1.00 94.31 68 TRP A C 1
ATOM 523 O O . TRP A 1 68 ? 4.326 6.054 -4.708 1.00 94.31 68 TRP A O 1
ATOM 533 N N . GLU A 1 69 ? 4.493 6.865 -6.784 1.00 92.94 69 GLU A N 1
ATOM 534 C CA . GLU A 1 69 ? 3.189 7.533 -6.795 1.00 92.94 69 GLU A CA 1
ATOM 535 C C . GLU A 1 69 ? 2.045 6.524 -6.641 1.00 92.94 69 GLU A C 1
ATOM 537 O O . GLU A 1 69 ? 1.031 6.817 -6.010 1.00 92.94 69 GLU A O 1
ATOM 542 N N . ASP A 1 70 ? 2.226 5.311 -7.176 1.00 93.94 70 ASP A N 1
ATOM 543 C CA . ASP A 1 70 ? 1.260 4.234 -7.017 1.00 93.94 70 ASP A CA 1
ATOM 544 C C . ASP A 1 70 ? 1.160 3.800 -5.539 1.00 93.94 70 ASP A C 1
ATOM 546 O O . ASP A 1 70 ? 0.052 3.518 -5.080 1.00 93.94 70 ASP A O 1
ATOM 550 N N . CYS A 1 71 ? 2.286 3.779 -4.812 1.00 95.56 71 CYS A N 1
ATOM 551 C CA . CYS A 1 71 ? 2.364 3.460 -3.382 1.00 95.56 71 CYS A CA 1
ATOM 552 C C . CYS A 1 71 ? 1.808 4.585 -2.496 1.00 95.56 71 CYS A C 1
ATOM 554 O O . CYS A 1 71 ? 1.093 4.306 -1.539 1.00 95.56 71 CYS A O 1
ATOM 556 N N . LEU A 1 72 ? 2.081 5.851 -2.827 1.00 95.56 72 LEU A N 1
ATOM 557 C CA . LEU A 1 72 ? 1.511 6.993 -2.101 1.00 95.56 72 LEU A CA 1
ATOM 558 C C . LEU A 1 72 ? -0.014 7.035 -2.235 1.00 95.56 72 LEU A C 1
ATOM 560 O O . LEU A 1 72 ? -0.715 7.184 -1.241 1.00 95.56 72 LEU A O 1
ATOM 564 N N . TRP A 1 73 ? -0.529 6.807 -3.446 1.00 94.12 73 TRP A N 1
ATOM 565 C CA . TRP A 1 73 ? -1.969 6.686 -3.668 1.00 94.12 73 TRP A CA 1
ATOM 566 C C . TRP A 1 73 ? -2.585 5.531 -2.868 1.00 94.12 73 TRP A C 1
ATOM 568 O O . TRP A 1 73 ? -3.709 5.633 -2.377 1.00 94.12 73 TRP A O 1
ATOM 578 N N . PHE A 1 74 ? -1.859 4.418 -2.739 1.00 95.50 74 PHE A N 1
ATOM 579 C CA . PHE A 1 74 ? -2.310 3.284 -1.940 1.00 95.50 74 PHE A CA 1
ATOM 580 C C . PHE A 1 74 ? -2.387 3.631 -0.453 1.00 95.50 74 PHE A C 1
ATOM 582 O O . PHE A 1 74 ? -3.387 3.304 0.181 1.00 95.50 74 PHE A O 1
ATOM 589 N N . GLN A 1 75 ? -1.394 4.351 0.076 1.00 95.56 75 GLN A N 1
ATOM 590 C CA . GLN A 1 75 ? -1.457 4.882 1.434 1.00 95.56 75 GLN A CA 1
ATOM 591 C C . GLN A 1 75 ? -2.675 5.797 1.620 1.00 95.56 75 GLN A C 1
ATOM 593 O O . GLN A 1 75 ? -3.443 5.571 2.547 1.00 95.56 75 GLN A O 1
ATOM 598 N N . ASP A 1 76 ? -2.897 6.770 0.730 1.00 95.12 76 ASP A N 1
ATOM 599 C CA . ASP A 1 76 ? -4.048 7.683 0.831 1.00 95.12 76 ASP A CA 1
ATOM 600 C C . ASP A 1 76 ? -5.384 6.914 0.822 1.00 95.12 76 ASP A C 1
ATOM 602 O O . ASP A 1 76 ? -6.321 7.232 1.556 1.00 95.12 76 ASP A O 1
ATOM 606 N N . THR A 1 77 ? -5.466 5.860 0.006 1.00 94.19 77 THR A N 1
ATOM 607 C CA . THR A 1 77 ? -6.642 4.983 -0.071 1.00 94.19 77 THR A CA 1
ATOM 608 C C . THR A 1 77 ? -6.840 4.196 1.228 1.00 94.19 77 THR A C 1
ATOM 610 O O . THR A 1 77 ? -7.960 4.110 1.728 1.00 94.19 77 THR A O 1
ATOM 613 N N . LEU A 1 78 ? -5.762 3.652 1.800 1.00 94.94 78 LEU A N 1
ATOM 614 C CA . LEU A 1 78 ? -5.785 2.949 3.085 1.00 94.94 78 LEU A CA 1
ATOM 615 C C . LEU A 1 78 ? -6.201 3.865 4.239 1.00 94.94 78 LEU A C 1
ATOM 617 O O . LEU A 1 78 ? -7.039 3.472 5.046 1.00 94.94 78 LEU A O 1
ATOM 621 N N . GLU A 1 79 ? -5.645 5.077 4.301 1.00 94.88 79 GLU A N 1
ATOM 622 C CA . GLU A 1 79 ? -5.991 6.100 5.294 1.00 94.88 79 GLU A CA 1
ATOM 623 C C . GLU A 1 79 ? -7.498 6.412 5.253 1.00 94.88 79 GLU A C 1
ATOM 625 O O . GLU A 1 79 ? -8.180 6.393 6.284 1.00 94.88 79 GLU A O 1
ATOM 630 N N . LEU A 1 80 ? -8.039 6.641 4.050 1.00 94.38 80 LEU A N 1
ATOM 631 C CA . LEU A 1 80 ? -9.455 6.947 3.845 1.00 94.38 80 LEU A CA 1
ATOM 632 C C . LEU A 1 80 ? -10.364 5.782 4.260 1.00 94.38 80 LEU A C 1
ATOM 634 O O . LEU A 1 80 ? -11.329 5.978 5.006 1.00 94.38 80 LEU A O 1
ATOM 638 N N . GLU A 1 81 ? -10.061 4.573 3.785 1.00 93.94 81 GLU A N 1
ATOM 639 C CA . GLU A 1 81 ? -10.877 3.390 4.058 1.00 93.94 81 GLU A CA 1
ATOM 640 C C . GLU A 1 81 ? -10.837 2.997 5.534 1.00 93.94 81 GLU A C 1
ATOM 642 O O . GLU A 1 81 ? -11.884 2.754 6.141 1.00 93.94 81 GLU A O 1
ATOM 647 N N . TYR A 1 82 ? -9.660 3.027 6.160 1.00 94.44 82 TYR A N 1
ATOM 648 C CA . TYR A 1 82 ? -9.535 2.736 7.583 1.00 94.44 82 TYR A CA 1
ATOM 649 C C . TYR A 1 82 ? -10.284 3.756 8.438 1.00 94.44 82 TYR A C 1
ATOM 651 O O . TYR A 1 82 ? -11.035 3.361 9.328 1.00 94.44 82 TYR A O 1
ATOM 659 N N . SER A 1 83 ? -10.167 5.054 8.139 1.00 92.31 83 SER A N 1
ATOM 660 C CA . SER A 1 83 ? -10.910 6.101 8.852 1.00 92.31 83 SER A CA 1
ATOM 661 C C . SER A 1 83 ? -12.427 5.887 8.757 1.00 92.31 83 SER A C 1
ATOM 663 O O . SER A 1 83 ? -13.143 5.929 9.768 1.00 92.31 83 SER A O 1
ATOM 665 N N . ARG A 1 84 ? -12.927 5.551 7.558 1.00 91.94 84 ARG A N 1
ATOM 666 C CA . ARG A 1 84 ? -14.336 5.199 7.326 1.00 91.94 84 ARG A CA 1
ATOM 667 C C . ARG A 1 84 ? -14.756 3.997 8.177 1.00 91.94 84 ARG A C 1
ATOM 669 O O . ARG A 1 84 ? -15.773 4.068 8.874 1.00 91.94 84 ARG A O 1
ATOM 676 N N . MET A 1 85 ? -13.987 2.909 8.152 1.00 90.50 85 MET A N 1
ATOM 677 C CA . MET A 1 85 ? -14.298 1.687 8.899 1.00 90.50 85 MET A CA 1
ATOM 678 C C . MET A 1 85 ? -14.204 1.894 10.417 1.00 90.50 85 MET A C 1
ATOM 680 O O . MET A 1 85 ? -15.108 1.475 11.142 1.00 90.50 85 MET A O 1
ATOM 684 N N . ALA A 1 86 ? -13.185 2.607 10.902 1.00 89.69 86 ALA A N 1
ATOM 685 C CA . ALA A 1 86 ? -13.003 2.942 12.312 1.00 89.69 86 ALA A CA 1
ATOM 686 C C . ALA A 1 86 ? -14.179 3.766 12.847 1.00 89.69 86 ALA A C 1
ATOM 688 O O . ALA A 1 86 ? -14.712 3.462 13.916 1.00 89.69 86 ALA A O 1
ATOM 689 N N . ARG A 1 87 ? -14.638 4.775 12.090 1.00 87.88 87 ARG A N 1
ATOM 690 C CA . ARG A 1 87 ? -15.812 5.583 12.453 1.00 87.88 87 ARG A CA 1
ATOM 691 C C . ARG A 1 87 ? -17.086 4.741 12.506 1.00 87.88 87 ARG A C 1
ATOM 693 O O . ARG A 1 87 ? -17.862 4.874 13.450 1.00 87.88 87 ARG A O 1
ATOM 700 N N . MET A 1 88 ? -17.305 3.866 11.521 1.00 87.19 88 MET A N 1
ATOM 701 C CA . MET A 1 88 ? -18.467 2.969 11.512 1.00 87.19 88 MET A CA 1
ATOM 702 C C . MET A 1 88 ? -18.436 1.975 12.678 1.00 87.19 88 MET A C 1
ATOM 704 O O . MET A 1 88 ? -19.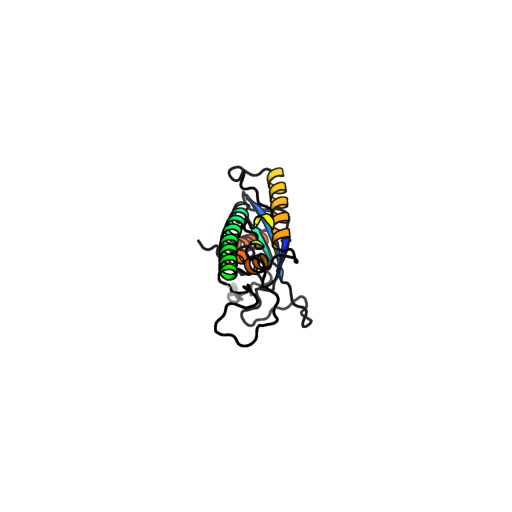471 1.743 13.302 1.00 87.19 88 MET A O 1
ATOM 708 N N . LYS A 1 89 ? -17.264 1.411 12.993 1.00 84.75 89 LYS A N 1
ATOM 709 C CA . LYS A 1 89 ? -17.083 0.462 14.099 1.00 84.75 89 LYS A CA 1
ATOM 710 C C . LYS A 1 89 ? -17.328 1.134 15.447 1.00 84.75 89 LYS A C 1
ATOM 712 O O . LYS A 1 89 ? -18.137 0.632 16.219 1.00 84.75 89 LYS A O 1
ATOM 717 N N . ARG A 1 90 ? -16.749 2.318 15.675 1.00 83.50 90 ARG A N 1
ATOM 718 C CA . ARG A 1 90 ? -17.003 3.136 16.874 1.00 83.50 90 ARG A CA 1
ATOM 719 C C . ARG A 1 90 ? -18.477 3.486 17.031 1.00 83.50 90 ARG A C 1
ATOM 721 O O . ARG A 1 90 ? -19.032 3.269 18.100 1.00 83.50 90 ARG A O 1
ATOM 728 N N . LYS A 1 91 ? -19.134 3.946 15.960 1.00 83.12 91 LYS A N 1
ATOM 729 C CA . LYS A 1 91 ? -20.573 4.239 15.993 1.00 83.12 91 LYS A CA 1
ATOM 730 C C . LYS A 1 91 ? -21.393 3.008 16.398 1.00 83.12 91 LYS A C 1
ATOM 732 O O . LYS A 1 91 ? -22.233 3.116 17.273 1.00 83.12 91 LYS A O 1
ATOM 737 N N . ARG A 1 92 ? -21.113 1.831 15.826 1.00 76.62 92 ARG A N 1
ATOM 738 C CA . ARG A 1 92 ? -21.817 0.586 16.190 1.00 76.62 92 ARG A CA 1
ATOM 739 C C . ARG A 1 92 ? -21.627 0.204 17.660 1.00 76.62 92 ARG A C 1
ATOM 741 O O . ARG A 1 92 ? -22.593 -0.225 18.280 1.00 76.62 92 ARG A O 1
ATOM 748 N N . LEU A 1 93 ? -20.414 0.366 18.194 1.00 75.75 93 LEU A N 1
ATOM 749 C CA . LEU A 1 93 ? -20.125 0.097 19.605 1.00 75.75 93 LEU A CA 1
ATOM 750 C C . LEU A 1 93 ? -20.858 1.089 20.526 1.00 75.75 93 LEU A C 1
ATOM 752 O O . LEU A 1 93 ? -21.439 0.674 21.523 1.00 75.75 93 LEU A O 1
ATOM 756 N N . LEU A 1 94 ? -20.899 2.377 20.159 1.00 73.94 94 LEU A N 1
ATOM 757 C CA . LEU A 1 94 ? -21.653 3.413 20.881 1.00 73.94 94 LEU A CA 1
ATOM 758 C C . LEU A 1 94 ? -23.172 3.192 20.824 1.00 73.94 94 LEU A C 1
ATOM 760 O O . LEU A 1 94 ? -23.854 3.406 21.820 1.00 73.94 94 LEU A O 1
ATOM 764 N N . ASP A 1 95 ? -23.688 2.702 19.695 1.00 71.31 95 ASP A N 1
ATOM 765 C CA . ASP A 1 95 ? -25.099 2.334 19.505 1.00 71.31 95 ASP A CA 1
ATOM 766 C C . ASP A 1 95 ? -25.485 1.046 20.284 1.00 71.31 95 ASP A C 1
ATOM 768 O O . ASP A 1 95 ? -26.558 0.483 20.069 1.00 71.31 95 ASP A O 1
ATOM 772 N N . GLY A 1 96 ? -24.609 0.535 21.162 1.00 60.88 96 GLY A N 1
ATOM 773 C CA . GLY A 1 96 ? -24.865 -0.613 22.038 1.00 60.88 96 GLY A CA 1
ATOM 774 C C . GLY A 1 96 ? -24.717 -1.981 21.366 1.00 60.88 96 GLY A C 1
ATOM 775 O O . GLY A 1 96 ? -24.889 -3.012 22.019 1.00 60.88 96 GLY A O 1
ATOM 776 N N . LYS A 1 97 ? -24.351 -2.042 20.077 1.00 58.31 97 LYS A N 1
ATOM 777 C CA . LYS A 1 97 ? -24.084 -3.322 19.405 1.00 58.31 97 LYS A CA 1
ATOM 778 C C . LYS A 1 97 ? -22.742 -3.870 19.871 1.00 58.31 97 LYS A C 1
ATOM 780 O O . LYS A 1 97 ? -21.686 -3.407 19.448 1.00 58.31 97 LYS A O 1
ATOM 785 N N . GLY A 1 98 ? -22.809 -4.888 20.724 1.00 53.31 98 GLY A N 1
ATOM 786 C CA . GLY A 1 98 ? -21.644 -5.542 21.313 1.00 53.31 98 GLY A CA 1
ATOM 787 C C . GLY A 1 98 ? -21.171 -4.927 22.631 1.00 53.31 98 GLY A C 1
ATOM 788 O O . GLY A 1 98 ? -20.219 -5.447 23.191 1.00 53.31 98 GLY A O 1
ATOM 789 N N . VAL A 1 99 ? -21.824 -3.889 23.168 1.00 51.09 99 VAL A N 1
ATOM 790 C CA . VAL A 1 99 ? -21.456 -3.267 24.455 1.00 51.09 99 VAL A CA 1
ATOM 791 C C . VAL A 1 99 ? -22.598 -3.451 25.460 1.00 51.09 99 VAL A C 1
ATOM 793 O O . VAL A 1 99 ? -23.750 -3.136 25.167 1.00 51.09 99 VAL A O 1
ATOM 796 N N . LYS A 1 100 ? -22.277 -3.997 26.639 1.00 46.66 100 LYS A N 1
ATOM 797 C CA . LYS A 1 100 ? -23.208 -4.234 27.755 1.00 46.66 100 LYS A CA 1
ATOM 798 C C . LYS A 1 100 ? -23.342 -2.925 28.542 1.00 46.66 100 LYS A C 1
ATOM 800 O O . LYS A 1 100 ? -22.329 -2.402 29.002 1.00 46.66 100 LYS A O 1
ATOM 805 N N . LYS A 1 101 ? -24.556 -2.390 28.694 1.00 48.53 101 LYS A N 1
ATOM 806 C CA . LYS A 1 101 ? -24.831 -1.260 29.598 1.00 48.53 101 LYS A CA 1
ATOM 807 C C . LYS A 1 101 ? -25.578 -1.818 30.807 1.00 48.53 101 LYS A C 1
ATOM 809 O O . LYS A 1 101 ? -26.573 -2.512 30.626 1.00 48.53 101 LYS A O 1
ATOM 814 N N . ASP A 1 102 ? -25.051 -1.598 32.010 1.00 48.53 102 ASP A N 1
ATOM 815 C CA . ASP A 1 102 ? -25.667 -2.019 33.280 1.00 48.53 102 ASP A CA 1
ATOM 816 C C . ASP A 1 102 ? -26.048 -3.508 33.351 1.00 48.53 102 ASP A C 1
ATOM 818 O O . ASP A 1 102 ? -27.107 -3.884 33.842 1.00 48.53 102 ASP A O 1
ATOM 822 N N . GLY A 1 103 ? -25.189 -4.388 32.834 1.00 48.53 103 GLY A N 1
ATOM 823 C CA . GLY A 1 103 ? -25.430 -5.825 32.945 1.00 48.53 103 GLY A CA 1
ATOM 824 C C . GLY A 1 103 ? -26.394 -6.409 31.900 1.00 48.53 103 GLY A C 1
ATOM 825 O O . GLY A 1 103 ? -26.581 -7.621 31.897 1.00 48.53 103 GLY A O 1
ATOM 826 N N . PHE A 1 104 ? -26.906 -5.620 30.951 1.00 44.47 104 PHE A N 1
ATOM 827 C CA . PHE A 1 104 ? -27.777 -6.110 29.878 1.00 44.47 104 PHE A CA 1
ATOM 828 C C . PHE A 1 104 ? -27.256 -5.724 28.487 1.00 44.47 104 PHE A C 1
ATOM 830 O O . PHE A 1 104 ? -26.739 -4.625 28.262 1.00 44.47 104 PHE A O 1
ATOM 837 N N . TYR A 1 105 ? -27.368 -6.651 27.531 1.00 52.00 105 TYR A N 1
ATOM 838 C CA . TYR A 1 105 ? -27.201 -6.322 26.117 1.00 52.00 105 TYR A CA 1
ATOM 839 C C . TYR A 1 105 ? -28.401 -5.484 25.685 1.00 52.00 105 TYR A C 1
ATOM 841 O O . TYR A 1 105 ? -29.548 -5.900 25.843 1.00 52.00 105 TYR A O 1
ATOM 849 N N . MET A 1 106 ? -28.146 -4.303 25.128 1.00 51.81 106 ME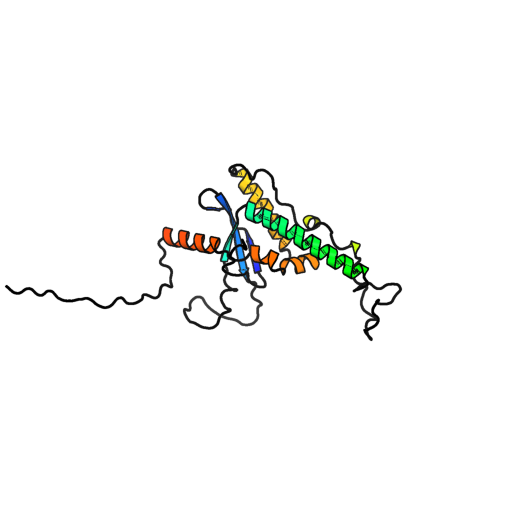T A N 1
ATOM 850 C CA . MET A 1 106 ? -29.198 -3.475 24.546 1.00 51.81 106 MET A CA 1
ATOM 851 C C . MET A 1 106 ? -29.667 -4.124 23.235 1.00 51.81 106 MET A C 1
ATOM 853 O O . MET A 1 106 ? -29.186 -3.770 22.162 1.00 51.81 106 MET A O 1
ATOM 857 N N . GLN A 1 107 ? -30.578 -5.102 23.296 1.00 52.19 107 GLN A N 1
ATOM 858 C CA . GLN A 1 107 ? -31.353 -5.497 22.119 1.00 52.19 107 GLN A CA 1
ATOM 859 C C . GLN A 1 107 ? -32.680 -6.181 22.460 1.00 52.19 107 GLN A C 1
ATOM 861 O O . GLN A 1 107 ? -32.733 -7.310 22.934 1.00 52.19 107 GLN A O 1
ATOM 866 N N . ASP A 1 108 ? -33.759 -5.510 22.075 1.00 49.69 108 ASP A N 1
ATOM 867 C CA . ASP A 1 108 ? -35.158 -5.902 22.251 1.00 49.69 108 ASP A CA 1
ATOM 868 C C . ASP A 1 108 ? -35.605 -7.127 21.413 1.00 49.69 108 ASP A C 1
ATOM 870 O O . ASP A 1 108 ? -36.793 -7.299 21.181 1.00 49.69 108 ASP A O 1
ATOM 874 N N . LYS A 1 109 ? -34.695 -7.976 20.891 1.00 46.66 109 LYS A N 1
ATOM 875 C CA . LYS A 1 109 ? -35.050 -9.160 20.062 1.00 46.66 109 LYS A CA 1
ATOM 876 C C . LYS A 1 109 ? -34.025 -10.314 20.056 1.00 46.66 109 LYS A C 1
ATOM 878 O O . LYS A 1 109 ? -33.780 -10.890 18.997 1.00 46.66 109 LYS A O 1
ATOM 883 N N . ALA A 1 110 ? -33.421 -10.700 21.183 1.00 43.06 110 ALA A N 1
ATOM 884 C CA . ALA A 1 110 ? -32.692 -11.979 21.228 1.00 43.06 110 ALA A CA 1
ATOM 885 C C . ALA A 1 110 ? -32.711 -12.652 22.610 1.00 43.06 110 ALA A C 1
ATOM 887 O O . ALA A 1 110 ? -31.974 -12.282 23.521 1.00 43.06 110 ALA A O 1
ATOM 888 N N . SER A 1 111 ? -33.520 -13.702 22.735 1.00 43.22 111 SER A N 1
ATOM 889 C CA . SER A 1 111 ? -33.554 -14.614 23.878 1.00 43.22 111 SER A CA 1
ATOM 890 C C . SER A 1 111 ? -32.351 -15.571 23.828 1.00 43.22 111 SER A C 1
ATOM 892 O O . SER A 1 111 ? -32.490 -16.618 23.215 1.00 43.22 111 SER A O 1
ATOM 894 N N . SER A 1 112 ? -31.192 -15.190 24.404 1.00 48.31 112 SER A N 1
ATOM 895 C CA . SER A 1 112 ? -30.103 -16.069 24.935 1.00 48.31 112 SER A CA 1
ATOM 896 C C . SER A 1 112 ? -28.678 -15.455 24.847 1.00 48.31 112 SER A C 1
ATOM 898 O O . SER A 1 112 ? -27.825 -15.989 24.138 1.00 48.31 112 SER A O 1
ATOM 900 N N . TRP A 1 113 ? -28.375 -14.344 25.540 1.00 46.84 113 TRP A N 1
ATOM 901 C CA . TRP A 1 113 ? -27.033 -13.703 25.489 1.00 46.84 113 TRP A CA 1
ATOM 902 C C . TRP A 1 113 ? -26.433 -13.293 26.853 1.00 46.84 113 TRP A C 1
ATOM 904 O O . TRP A 1 113 ? -25.483 -12.520 26.891 1.00 46.84 113 TRP A O 1
ATOM 914 N N . GLU A 1 114 ? -26.924 -13.809 27.986 1.00 52.22 114 GLU A N 1
ATOM 915 C CA . GLU A 1 114 ? -26.481 -13.396 29.341 1.00 52.22 114 GLU A CA 1
ATOM 916 C C . GLU A 1 114 ? -24.956 -13.561 29.592 1.00 52.22 114 GLU A C 1
ATOM 918 O O . GLU A 1 114 ? -24.373 -12.838 30.403 1.00 52.22 114 GLU A O 1
ATOM 923 N N . SER A 1 115 ? -24.284 -14.474 28.874 1.00 50.75 115 SER A N 1
ATOM 924 C CA . SER A 1 115 ? -22.940 -14.970 29.225 1.00 50.75 115 SER A CA 1
ATOM 925 C C . SER A 1 115 ? -21.785 -14.534 28.318 1.00 50.75 115 SER A C 1
ATOM 927 O O . SER A 1 115 ? -20.674 -15.029 28.503 1.00 50.75 115 SER A O 1
ATOM 929 N N . LEU A 1 116 ? -21.988 -13.652 27.335 1.00 50.50 116 LEU A N 1
ATOM 930 C CA . LEU A 1 116 ? -20.853 -13.197 26.528 1.00 50.50 116 LEU A CA 1
ATOM 931 C C . LEU A 1 116 ? -20.077 -12.059 27.211 1.00 50.50 116 LEU A C 1
ATOM 933 O O . LEU A 1 116 ? -20.681 -11.199 27.861 1.00 50.50 116 LEU A O 1
ATOM 937 N N . PRO A 1 117 ? -18.733 -12.050 27.092 1.00 54.16 117 PRO A N 1
ATOM 938 C CA . PRO A 1 117 ? -17.920 -10.966 27.618 1.00 54.16 117 PRO A CA 1
ATOM 939 C C . PRO A 1 117 ? -18.315 -9.643 26.942 1.00 54.16 117 PRO A C 1
ATOM 941 O O . PRO A 1 117 ? -18.689 -9.641 25.761 1.00 54.16 117 PRO A O 1
ATOM 944 N N . PRO A 1 118 ? -18.253 -8.513 27.670 1.00 57.50 118 PRO A N 1
ATOM 945 C CA . PRO A 1 118 ? -18.518 -7.207 27.083 1.00 57.50 118 PRO A CA 1
ATOM 946 C C . PRO A 1 118 ? -17.585 -7.002 25.886 1.00 57.50 118 PRO A C 1
ATOM 948 O O . PRO A 1 118 ? -16.397 -7.322 25.950 1.00 57.50 118 PRO A O 1
ATOM 951 N N . GLY A 1 119 ? -18.131 -6.514 24.773 1.00 58.19 119 GLY A N 1
ATOM 952 C CA . GLY A 1 119 ? -17.317 -6.178 23.614 1.00 58.19 119 GLY A CA 1
ATOM 953 C C . GLY A 1 119 ? -16.331 -5.052 23.930 1.00 58.19 119 GLY A C 1
ATOM 954 O O . GLY A 1 119 ? -16.462 -4.368 24.947 1.00 58.19 119 GLY A O 1
ATOM 955 N N . PRO A 1 120 ? -15.320 -4.876 23.068 1.00 67.62 120 PRO A N 1
ATOM 956 C CA . PRO A 1 120 ? -14.222 -3.949 23.310 1.00 67.62 120 PRO A CA 1
ATOM 957 C C . PRO A 1 120 ? -14.713 -2.505 23.475 1.00 67.62 120 PRO A C 1
ATOM 959 O O . PRO A 1 120 ? -15.683 -2.095 22.831 1.00 67.62 120 PRO A O 1
ATOM 962 N N . ASP A 1 121 ? -14.011 -1.738 24.314 1.00 66.69 121 ASP A N 1
ATOM 963 C CA . ASP A 1 121 ? -14.261 -0.307 24.516 1.00 66.69 121 ASP A CA 1
ATOM 964 C C . ASP A 1 121 ? -14.223 0.430 23.158 1.00 66.69 121 ASP A C 1
ATOM 966 O O . ASP A 1 121 ? -13.255 0.280 22.408 1.00 66.69 121 ASP A O 1
ATOM 970 N N . PRO A 1 122 ? -15.238 1.246 22.810 1.00 65.50 122 PRO A N 1
ATOM 971 C CA . PRO A 1 122 ? -15.203 2.114 21.635 1.00 65.50 122 PRO A CA 1
ATOM 972 C C . PRO A 1 122 ? -13.900 2.913 21.467 1.00 65.50 122 PRO A C 1
ATOM 974 O O . PRO A 1 122 ? -13.473 3.152 20.333 1.00 65.50 122 PRO A O 1
ATOM 977 N N . ASN A 1 123 ? -13.261 3.318 22.568 1.00 69.50 123 ASN A N 1
ATOM 978 C CA . ASN A 1 123 ? -12.014 4.083 22.549 1.00 69.50 123 ASN A CA 1
ATOM 979 C C . ASN A 1 123 ? -10.773 3.226 22.265 1.00 69.50 123 ASN A C 1
ATOM 981 O O . ASN A 1 123 ? -9.726 3.777 21.937 1.00 69.50 123 ASN A O 1
ATOM 985 N N . SER A 1 124 ? -10.878 1.894 22.322 1.00 69.69 124 SER A N 1
ATOM 986 C CA . SER A 1 124 ? -9.773 0.986 21.994 1.00 69.69 124 SER A CA 1
ATOM 987 C C . SER A 1 124 ? -9.549 0.835 20.483 1.00 69.69 124 SER A C 1
ATOM 989 O O . SER A 1 124 ? -8.618 0.152 20.056 1.00 69.69 124 SER A O 1
ATOM 991 N N . VAL A 1 125 ? -10.419 1.412 19.647 1.00 73.56 125 VAL A N 1
ATOM 992 C CA . VAL A 1 125 ? -10.266 1.407 18.189 1.00 73.56 125 VAL A CA 1
ATOM 993 C C . VAL A 1 125 ? -9.343 2.556 17.785 1.00 73.56 125 VAL A C 1
ATOM 995 O O . VAL A 1 125 ? -9.771 3.712 17.784 1.00 73.56 125 VAL A O 1
ATOM 998 N N . ALA A 1 126 ? -8.107 2.225 17.395 1.00 74.50 126 ALA A N 1
ATOM 999 C CA . ALA A 1 126 ? -7.131 3.189 16.886 1.00 74.50 126 ALA A CA 1
ATOM 1000 C C . ALA A 1 126 ? -7.753 4.081 15.802 1.00 74.50 126 ALA A C 1
ATOM 1002 O O . ALA A 1 126 ? -8.395 3.589 14.864 1.00 74.50 126 ALA A O 1
ATOM 1003 N N . GLN A 1 127 ? -7.601 5.397 15.960 1.00 75.50 127 GLN A N 1
ATOM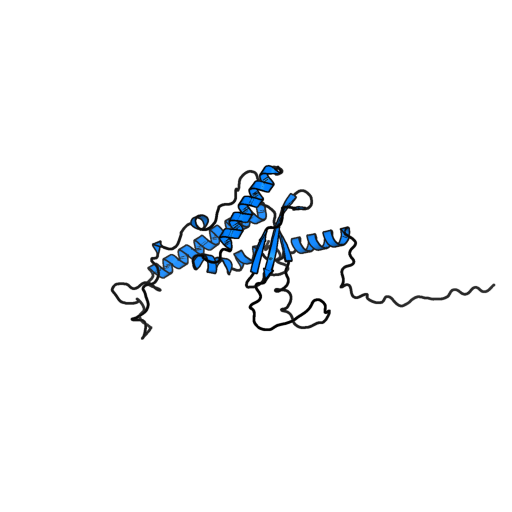 1004 C CA . GLN A 1 127 ? -8.234 6.373 15.073 1.00 75.50 127 GLN A CA 1
ATOM 1005 C C . GLN A 1 127 ? -7.400 6.624 13.822 1.00 75.50 127 GLN A C 1
ATOM 1007 O O . GLN A 1 127 ? -7.969 6.723 12.734 1.00 75.50 127 GLN A O 1
ATOM 1012 N N . ASP A 1 128 ? -6.080 6.710 13.987 1.00 86.00 128 ASP A N 1
ATOM 1013 C CA . ASP A 1 128 ? -5.121 6.819 12.895 1.00 86.00 128 ASP A CA 1
ATOM 1014 C C . ASP A 1 128 ? -4.570 5.423 12.574 1.00 86.00 128 ASP A C 1
ATOM 1016 O O . ASP A 1 128 ? -4.071 4.715 13.450 1.00 86.00 128 ASP A O 1
ATOM 1020 N N . ILE A 1 129 ? -4.639 5.022 11.301 1.00 92.25 129 ILE A N 1
ATOM 1021 C CA . ILE A 1 129 ? -4.040 3.765 10.834 1.00 92.25 129 ILE A CA 1
ATOM 1022 C C . ILE A 1 129 ? -2.531 3.749 11.099 1.00 92.25 129 ILE A C 1
ATOM 1024 O O . ILE A 1 129 ? -1.935 2.687 11.262 1.00 92.25 129 ILE A O 1
ATOM 1028 N N . HIS A 1 130 ? -1.906 4.923 11.189 1.00 93.44 130 HIS A N 1
ATOM 1029 C CA . HIS A 1 130 ? -0.466 5.039 11.334 1.00 93.44 130 HIS A CA 1
ATOM 1030 C C . HIS A 1 130 ? 0.081 4.811 12.739 1.00 93.44 130 HIS A C 1
ATOM 1032 O O . HIS A 1 130 ? 1.294 4.755 12.924 1.00 93.44 130 HIS A O 1
ATOM 1038 N N . GLU A 1 131 ? -0.802 4.602 13.712 1.00 90.56 131 GLU A N 1
ATOM 1039 C CA . GLU A 1 131 ? -0.438 3.963 14.978 1.00 90.56 131 GLU A CA 1
ATOM 1040 C C . GLU A 1 131 ? -0.096 2.474 14.769 1.00 90.56 131 GLU A C 1
ATOM 1042 O O . GLU A 1 131 ? 0.591 1.869 15.589 1.00 90.56 131 GLU A O 1
ATOM 1047 N N . LEU A 1 132 ? -0.554 1.878 13.658 1.00 90.81 132 LEU A N 1
ATOM 1048 C CA . LEU A 1 132 ? -0.377 0.461 13.330 1.00 90.81 132 LEU A CA 1
ATOM 1049 C C . LEU A 1 132 ? 0.605 0.210 12.184 1.00 90.81 132 LEU A C 1
ATOM 1051 O O . LEU A 1 132 ? 1.208 -0.862 12.151 1.00 90.81 132 LEU A O 1
ATOM 1055 N N . ILE A 1 133 ? 0.722 1.142 11.233 1.00 94.06 133 ILE A N 1
ATOM 1056 C CA . ILE A 1 133 ? 1.597 1.030 10.056 1.00 94.06 133 ILE A CA 1
ATOM 1057 C C . ILE A 1 133 ? 2.402 2.324 9.836 1.00 94.06 133 ILE A C 1
ATOM 1059 O O . ILE A 1 133 ? 1.860 3.422 9.962 1.00 94.06 133 ILE A O 1
ATOM 1063 N N . PRO A 1 134 ? 3.687 2.256 9.454 1.00 95.62 134 PRO A N 1
ATOM 1064 C CA . PRO A 1 134 ? 4.487 3.459 9.233 1.00 95.62 134 PRO A CA 1
ATOM 1065 C C . PRO A 1 134 ? 3.934 4.312 8.076 1.00 95.62 134 PRO A C 1
ATOM 1067 O O . PRO A 1 134 ? 3.222 3.819 7.206 1.00 95.62 134 PRO A O 1
ATOM 1070 N N . LYS A 1 135 ? 4.256 5.610 8.051 1.00 95.75 135 LYS A N 1
ATOM 1071 C CA . LYS A 1 135 ? 3.927 6.522 6.936 1.00 95.75 135 LYS A CA 1
ATOM 1072 C C . LYS A 1 135 ? 5.014 6.461 5.859 1.00 95.75 135 LYS A C 1
ATOM 1074 O O . LYS A 1 135 ? 6.199 6.445 6.178 1.00 95.75 135 LYS A O 1
ATOM 1079 N N . LEU A 1 136 ? 4.614 6.505 4.592 1.00 95.56 136 LEU A N 1
ATOM 1080 C CA . LEU A 1 136 ? 5.496 6.715 3.447 1.00 95.56 136 LEU A CA 1
ATOM 1081 C C . LEU A 1 136 ? 5.778 8.209 3.255 1.00 95.56 136 LEU A C 1
ATOM 1083 O O . LEU A 1 136 ? 4.902 9.070 3.402 1.00 95.56 136 LEU A O 1
ATOM 1087 N N . THR A 1 137 ? 7.006 8.529 2.859 1.00 92.75 137 THR A N 1
ATOM 1088 C CA . THR A 1 137 ? 7.423 9.906 2.611 1.00 92.75 137 THR A CA 1
ATOM 1089 C C . THR A 1 137 ? 6.823 10.442 1.305 1.00 92.75 137 THR A C 1
ATOM 1091 O O . THR A 1 137 ? 7.190 10.037 0.199 1.00 92.75 137 THR A O 1
ATOM 1094 N N . LYS A 1 138 ? 5.950 11.452 1.418 1.00 89.06 138 LYS A N 1
ATOM 1095 C CA . LYS A 1 138 ? 5.356 12.166 0.265 1.00 89.06 138 LYS A CA 1
ATOM 1096 C C . LYS A 1 138 ? 6.303 13.199 -0.376 1.00 89.06 138 LYS A C 1
ATOM 1098 O O . LYS A 1 138 ? 6.011 13.734 -1.442 1.00 89.06 138 LYS A O 1
ATOM 1103 N N . LYS A 1 139 ? 7.443 13.505 0.258 1.00 79.94 139 LYS A N 1
ATOM 1104 C CA . LYS A 1 139 ? 8.401 14.523 -0.211 1.00 79.94 139 LYS A CA 1
ATOM 1105 C C . LYS A 1 139 ? 9.215 14.043 -1.425 1.00 79.94 139 LYS A C 1
ATOM 1107 O O . LYS A 1 139 ? 9.530 12.862 -1.567 1.00 79.94 139 LYS A O 1
ATOM 1112 N N . GLY A 1 140 ? 9.613 14.990 -2.280 1.00 69.06 140 GLY A N 1
ATOM 1113 C CA . GLY A 1 140 ? 10.604 14.756 -3.339 1.00 69.06 140 GLY A CA 1
ATOM 1114 C C . GLY A 1 140 ? 10.112 13.926 -4.531 1.00 69.06 140 GLY A C 1
ATOM 1115 O O . GLY A 1 140 ? 10.893 13.187 -5.126 1.00 69.06 140 GLY A O 1
ATOM 1116 N N . THR A 1 141 ? 8.826 13.997 -4.877 1.00 71.75 141 THR A N 1
ATOM 1117 C CA . THR A 1 141 ? 8.248 13.292 -6.041 1.00 71.75 141 THR A CA 1
ATOM 1118 C C . THR A 1 141 ? 8.433 14.033 -7.369 1.00 71.75 141 THR A C 1
ATOM 1120 O O . THR A 1 141 ? 8.300 13.425 -8.423 1.00 71.75 141 THR A O 1
ATOM 1123 N N . LEU A 1 142 ? 8.772 15.328 -7.333 1.00 66.31 142 LEU A N 1
ATOM 1124 C CA . LEU A 1 142 ? 8.876 16.179 -8.527 1.00 66.31 142 LEU A CA 1
ATOM 1125 C C . LEU A 1 142 ? 10.203 16.032 -9.288 1.00 66.31 142 LEU A C 1
ATOM 1127 O O . LEU A 1 142 ? 10.268 16.346 -10.473 1.00 66.31 142 LEU A O 1
ATOM 1131 N N . PHE A 1 143 ? 11.258 15.548 -8.628 1.00 73.62 143 PHE A N 1
ATOM 1132 C CA . PHE A 1 143 ? 12.584 15.400 -9.227 1.00 73.62 143 PHE A CA 1
ATOM 1133 C C . PHE A 1 143 ? 12.944 13.933 -9.440 1.00 73.62 143 PHE A C 1
ATOM 1135 O O . PHE A 1 143 ? 12.448 13.034 -8.757 1.00 73.62 143 PHE A O 1
ATOM 1142 N N . ARG A 1 144 ? 13.861 13.691 -10.381 1.00 80.25 144 ARG A N 1
ATOM 1143 C CA . ARG A 1 144 ? 14.443 12.365 -10.594 1.00 80.25 144 ARG A CA 1
ATOM 1144 C C . ARG A 1 144 ? 15.070 11.873 -9.286 1.00 80.25 144 ARG A C 1
ATOM 1146 O O . ARG A 1 144 ? 15.984 12.504 -8.765 1.00 80.25 144 ARG A O 1
ATOM 1153 N N . ALA A 1 145 ? 14.586 10.740 -8.782 1.00 82.88 145 ALA A N 1
ATOM 1154 C CA . ALA A 1 145 ? 15.078 10.161 -7.539 1.00 82.88 145 ALA A CA 1
ATOM 1155 C C . ALA A 1 145 ? 16.551 9.737 -7.673 1.00 82.88 145 ALA A C 1
ATOM 1157 O O . ALA A 1 145 ? 16.928 9.081 -8.649 1.00 82.88 145 ALA A O 1
ATOM 1158 N N . SER A 1 146 ? 17.369 10.109 -6.685 1.00 89.75 146 SER A N 1
ATOM 1159 C CA . SER A 1 146 ? 18.727 9.586 -6.529 1.00 89.75 146 SER A CA 1
ATOM 1160 C C . SER A 1 146 ? 18.683 8.142 -6.014 1.00 89.75 146 SER A C 1
ATOM 1162 O O . SER A 1 146 ? 17.648 7.691 -5.517 1.00 89.75 146 SER A O 1
ATOM 1164 N N . GLN A 1 147 ? 19.805 7.419 -6.087 1.00 91.31 147 GLN A N 1
ATOM 1165 C CA . GLN A 1 147 ? 19.882 6.061 -5.535 1.00 91.31 147 GLN A CA 1
ATOM 1166 C C . GLN A 1 147 ? 19.558 6.039 -4.035 1.00 91.31 147 GLN A C 1
ATOM 1168 O O . GLN A 1 147 ? 18.755 5.223 -3.600 1.00 91.31 147 GLN A O 1
ATOM 1173 N N . ALA A 1 148 ? 20.063 7.015 -3.273 1.00 92.12 148 ALA A N 1
ATOM 1174 C CA . ALA A 1 148 ? 19.749 7.151 -1.852 1.00 92.12 148 ALA A CA 1
ATOM 1175 C C . ALA A 1 148 ? 18.238 7.304 -1.597 1.00 92.12 148 ALA A C 1
ATOM 1177 O O . ALA A 1 148 ? 17.692 6.685 -0.686 1.00 92.12 148 ALA A O 1
ATOM 1178 N N . THR A 1 149 ? 17.536 8.079 -2.433 1.00 92.88 149 THR A N 1
ATOM 1179 C CA . THR A 1 149 ? 16.074 8.215 -2.347 1.00 92.88 149 THR A CA 1
ATOM 1180 C C . THR A 1 149 ? 15.358 6.911 -2.699 1.00 92.88 149 THR A C 1
ATOM 1182 O O . THR A 1 149 ? 14.348 6.586 -2.081 1.00 92.88 149 THR A O 1
ATOM 1185 N N . ILE A 1 150 ? 15.855 6.156 -3.680 1.00 94.31 150 ILE A N 1
ATOM 1186 C CA . ILE A 1 150 ? 15.281 4.859 -4.067 1.00 94.31 150 ILE A CA 1
ATOM 1187 C C . ILE A 1 150 ? 15.436 3.850 -2.926 1.00 94.31 150 ILE A C 1
ATOM 1189 O O . ILE A 1 150 ? 14.461 3.192 -2.566 1.00 94.31 150 ILE A O 1
ATOM 1193 N N . ASP A 1 151 ? 16.613 3.782 -2.309 1.00 95.06 151 ASP A N 1
ATOM 1194 C CA . ASP A 1 151 ? 16.892 2.871 -1.198 1.00 95.06 151 ASP A CA 1
ATOM 1195 C C . ASP A 1 151 ? 16.066 3.229 0.042 1.00 95.06 151 ASP A C 1
ATOM 1197 O O . ASP A 1 151 ? 15.507 2.347 0.697 1.00 95.06 151 ASP A O 1
ATOM 1201 N N . GLN A 1 152 ? 15.925 4.525 0.344 1.00 95.06 152 GLN A N 1
ATOM 1202 C CA . GLN A 1 152 ? 15.038 4.998 1.407 1.00 95.06 152 GLN A CA 1
ATOM 1203 C C . GLN A 1 152 ? 13.588 4.570 1.147 1.00 95.06 152 GLN A C 1
ATOM 1205 O O . GLN A 1 152 ? 12.961 3.968 2.014 1.00 95.06 152 GLN A O 1
ATOM 1210 N N . ARG A 1 153 ? 13.065 4.829 -0.056 1.00 95.06 153 ARG A N 1
ATOM 1211 C CA . ARG A 1 153 ? 11.693 4.461 -0.438 1.00 95.06 153 ARG A CA 1
ATOM 1212 C C . ARG A 1 153 ? 11.456 2.956 -0.381 1.00 95.06 153 ARG A C 1
ATOM 1214 O O . ARG A 1 153 ? 10.397 2.527 0.066 1.00 95.06 153 ARG A O 1
ATOM 1221 N N . GLN A 1 154 ? 12.441 2.150 -0.779 1.00 96.50 154 GLN A N 1
ATOM 1222 C CA . GLN A 1 154 ? 12.367 0.695 -0.650 1.00 96.50 154 GLN A CA 1
ATOM 1223 C C . GLN A 1 154 ? 12.255 0.275 0.819 1.00 96.50 154 GLN A C 1
ATOM 1225 O O . GLN A 1 154 ? 11.421 -0.571 1.141 1.00 96.50 154 GLN A O 1
ATOM 1230 N N . LYS A 1 155 ? 13.067 0.859 1.710 1.00 97.38 155 LYS A N 1
ATOM 1231 C CA . LYS A 1 155 ? 13.006 0.582 3.154 1.00 97.38 155 LYS A CA 1
ATOM 1232 C C . LYS A 1 155 ? 11.649 0.970 3.740 1.00 97.38 155 LYS A C 1
ATOM 1234 O O . LYS A 1 155 ? 11.041 0.157 4.428 1.00 97.38 155 LYS A O 1
ATOM 1239 N N . GLU A 1 156 ? 11.155 2.164 3.416 1.00 96.88 156 GLU A N 1
ATOM 1240 C CA . GLU A 1 156 ? 9.842 2.650 3.859 1.00 96.88 156 GLU A CA 1
ATOM 1241 C C . GLU A 1 156 ? 8.712 1.728 3.390 1.00 96.88 156 GLU A C 1
ATOM 1243 O O . GLU A 1 156 ? 7.898 1.289 4.199 1.00 96.88 156 GLU A O 1
ATOM 1248 N N . LEU A 1 157 ? 8.693 1.371 2.102 1.00 97.50 157 LEU A N 1
ATOM 1249 C CA . LEU A 1 157 ? 7.672 0.484 1.549 1.00 97.50 157 LEU A CA 1
ATOM 1250 C C . LEU A 1 157 ? 7.748 -0.925 2.142 1.00 97.50 157 LEU A C 1
ATOM 1252 O O . LEU A 1 157 ? 6.716 -1.539 2.393 1.00 97.50 157 LEU A O 1
ATOM 1256 N N . THR A 1 158 ? 8.955 -1.430 2.392 1.00 97.75 158 THR A N 1
ATOM 1257 C CA . THR A 1 158 ? 9.149 -2.742 3.021 1.00 97.75 158 THR A CA 1
ATOM 1258 C C . THR A 1 158 ? 8.581 -2.752 4.436 1.00 97.75 158 THR A C 1
ATOM 1260 O O . THR A 1 158 ? 7.814 -3.651 4.769 1.00 97.75 158 THR A O 1
ATOM 1263 N N . ALA A 1 159 ? 8.896 -1.738 5.247 1.00 97.50 159 ALA A N 1
ATOM 1264 C CA . ALA A 1 159 ? 8.347 -1.605 6.595 1.00 97.50 159 ALA A CA 1
ATOM 1265 C C . ALA A 1 159 ? 6.817 -1.456 6.565 1.00 97.50 159 ALA A C 1
ATOM 1267 O O . ALA A 1 159 ? 6.113 -2.123 7.318 1.00 97.50 159 ALA A O 1
ATOM 1268 N N . PHE A 1 160 ? 6.300 -0.647 5.638 1.00 97.25 160 PHE A N 1
ATOM 1269 C CA . PHE A 1 160 ? 4.867 -0.458 5.430 1.00 97.25 160 PHE A CA 1
ATOM 1270 C C . PHE A 1 160 ? 4.144 -1.770 5.129 1.00 97.25 160 PHE A C 1
ATOM 1272 O O . PHE A 1 160 ? 3.171 -2.108 5.795 1.00 97.25 160 PHE A O 1
ATOM 1279 N N . VAL A 1 161 ? 4.620 -2.523 4.133 1.00 96.38 161 VAL A N 1
ATOM 1280 C CA . VAL A 1 161 ? 4.004 -3.790 3.719 1.00 96.38 161 VAL A CA 1
ATOM 1281 C C . VAL A 1 161 ? 4.163 -4.853 4.807 1.00 96.38 161 VAL A C 1
ATOM 1283 O O . VAL A 1 161 ? 3.218 -5.592 5.062 1.00 96.38 161 VAL A O 1
ATOM 1286 N N . SER A 1 162 ? 5.311 -4.906 5.487 1.00 95.12 162 SER A N 1
ATOM 1287 C CA . SER A 1 162 ? 5.545 -5.840 6.594 1.00 95.12 162 SER A CA 1
ATOM 1288 C C . SER A 1 162 ? 4.535 -5.638 7.727 1.00 95.12 162 SER A C 1
ATOM 1290 O O . SER A 1 162 ? 3.850 -6.581 8.119 1.00 95.12 162 SER A O 1
ATOM 1292 N N . GLU A 1 163 ? 4.363 -4.402 8.201 1.00 94.75 163 GLU A N 1
ATOM 1293 C CA . GLU A 1 163 ? 3.380 -4.084 9.245 1.00 94.75 163 GLU A CA 1
ATOM 1294 C C . GLU A 1 163 ? 1.940 -4.254 8.752 1.00 94.75 163 GLU A C 1
ATOM 1296 O O . GLU A 1 163 ? 1.067 -4.732 9.483 1.00 94.75 163 GLU A O 1
ATOM 1301 N N . LEU A 1 164 ? 1.688 -3.933 7.478 1.00 93.88 164 LEU A N 1
ATOM 1302 C CA . LEU A 1 164 ? 0.386 -4.143 6.867 1.00 93.88 164 LEU A CA 1
ATOM 1303 C C . LEU A 1 164 ? 0.025 -5.619 6.768 1.00 93.88 164 LEU A C 1
ATOM 1305 O O . LEU A 1 164 ? -1.168 -5.863 6.739 1.00 93.88 164 LEU A O 1
ATOM 1309 N N . PHE A 1 165 ? 0.961 -6.578 6.752 1.00 91.38 165 PHE A N 1
ATOM 1310 C CA . PHE A 1 165 ? 0.684 -8.023 6.630 1.00 91.38 165 PHE A CA 1
ATOM 1311 C C . PHE A 1 165 ? 1.116 -8.883 7.830 1.00 91.38 165 PHE A C 1
ATOM 1313 O O . PHE A 1 165 ? 0.964 -10.099 7.759 1.00 91.38 165 PHE A O 1
ATOM 1320 N N . ARG A 1 166 ? 1.567 -8.296 8.950 1.00 90.94 166 ARG A N 1
ATOM 1321 C CA . ARG A 1 166 ? 1.867 -9.058 10.180 1.00 90.94 166 ARG A CA 1
ATOM 1322 C C . ARG A 1 166 ? 0.668 -9.894 10.650 1.00 90.94 166 ARG A C 1
ATOM 1324 O O . ARG A 1 166 ? -0.481 -9.484 10.453 1.00 90.94 166 ARG A O 1
ATOM 1331 N N . ASP A 1 167 ? 0.923 -11.047 11.258 1.00 85.38 167 ASP A N 1
ATOM 1332 C CA . ASP A 1 167 ? -0.138 -11.985 11.655 1.00 85.38 167 ASP A CA 1
ATOM 1333 C C . ASP A 1 167 ? -0.990 -11.453 12.817 1.00 85.38 167 ASP A C 1
ATOM 1335 O O . ASP A 1 167 ? -2.214 -11.587 12.801 1.00 85.38 167 ASP A O 1
ATOM 1339 N N . ASP A 1 168 ? -0.358 -10.793 13.789 1.00 86.81 168 ASP A N 1
ATOM 1340 C CA . ASP A 1 168 ? -1.023 -10.232 14.965 1.00 86.81 168 ASP A CA 1
ATOM 1341 C C . ASP A 1 168 ? -1.440 -8.776 14.717 1.00 86.81 168 ASP A C 1
ATOM 1343 O O . ASP A 1 168 ? -0.699 -7.828 14.994 1.00 86.81 168 ASP A O 1
ATOM 1347 N N . VAL A 1 169 ? -2.614 -8.597 14.105 1.00 85.94 169 VAL A N 1
ATOM 1348 C CA . VAL A 1 169 ? -3.200 -7.272 13.868 1.00 85.94 169 VAL A CA 1
ATOM 1349 C C . VAL A 1 169 ? -4.580 -7.108 14.479 1.00 85.94 169 VAL A C 1
ATOM 1351 O O . VAL A 1 169 ? -5.359 -8.064 14.522 1.00 85.94 169 VAL A O 1
ATOM 1354 N N . PRO A 1 170 ? -4.953 -5.866 14.850 1.00 87.44 170 PRO A N 1
ATOM 1355 C CA . PRO A 1 170 ? -6.318 -5.561 15.240 1.00 87.44 170 PRO A CA 1
ATOM 1356 C C . PRO A 1 170 ? -7.315 -6.026 14.177 1.00 87.44 170 PRO A C 1
ATOM 1358 O O . PRO A 1 170 ? -7.099 -5.833 12.978 1.00 87.44 170 PRO A O 1
ATOM 1361 N N . ALA A 1 171 ? -8.455 -6.563 14.617 1.00 85.94 171 ALA A N 1
ATOM 1362 C CA . ALA A 1 171 ? -9.482 -7.102 13.724 1.00 85.94 171 ALA A CA 1
ATOM 1363 C C . ALA A 1 171 ? -9.895 -6.119 12.613 1.00 85.94 171 ALA A C 1
ATOM 1365 O O . ALA A 1 171 ? -10.119 -6.529 11.481 1.00 85.94 171 ALA A O 1
ATOM 1366 N N . LEU A 1 172 ? -9.934 -4.814 12.914 1.00 88.50 172 LEU A N 1
ATOM 1367 C CA . LEU A 1 172 ? -10.248 -3.775 11.930 1.00 88.50 172 LEU A CA 1
ATOM 1368 C C . LEU A 1 172 ? -9.240 -3.725 10.768 1.00 88.50 172 LEU A C 1
ATOM 1370 O O . LEU A 1 172 ? -9.640 -3.562 9.619 1.00 88.50 172 LEU A O 1
ATOM 1374 N N . LEU A 1 173 ? -7.946 -3.890 11.055 1.00 90.31 173 LEU A N 1
ATOM 1375 C CA . LEU A 1 173 ? -6.905 -3.943 10.031 1.00 90.31 173 LEU A CA 1
ATOM 1376 C C . LEU A 1 173 ? -6.992 -5.254 9.232 1.00 90.31 173 LEU A C 1
ATOM 1378 O O . LEU A 1 173 ? -6.807 -5.245 8.019 1.00 90.31 173 LEU A O 1
ATOM 1382 N N . GLY A 1 174 ? -7.363 -6.362 9.882 1.00 90.31 174 GLY A N 1
ATOM 1383 C CA . GLY A 1 174 ? -7.689 -7.621 9.203 1.00 90.31 174 GLY A CA 1
ATOM 1384 C C . GLY A 1 174 ? -8.867 -7.494 8.226 1.00 90.31 174 GLY A C 1
ATOM 1385 O O . GLY A 1 174 ? -8.780 -7.967 7.096 1.00 90.31 174 GLY A O 1
ATOM 1386 N N . GLU A 1 175 ? -9.941 -6.806 8.626 1.00 89.81 175 GLU A N 1
ATOM 1387 C CA . GLU A 1 175 ? -11.085 -6.495 7.757 1.00 89.81 175 GLU A CA 1
ATOM 1388 C C . GLU A 1 175 ? -10.665 -5.589 6.583 1.00 89.81 175 GLU A C 1
ATOM 1390 O O . GLU A 1 175 ? -11.049 -5.844 5.442 1.00 89.81 175 GLU A O 1
ATOM 1395 N N . LEU A 1 176 ? -9.826 -4.576 6.837 1.00 91.12 176 LEU A N 1
ATOM 1396 C CA . LEU A 1 176 ? -9.305 -3.671 5.807 1.00 91.12 176 LEU A CA 1
ATOM 1397 C C . LEU A 1 176 ? -8.491 -4.419 4.737 1.00 91.12 176 LEU A C 1
ATOM 1399 O O . LEU A 1 176 ? -8.638 -4.141 3.549 1.00 91.12 176 LEU A O 1
ATOM 1403 N N . ARG A 1 177 ? -7.672 -5.406 5.134 1.00 90.12 177 ARG A N 1
ATOM 1404 C CA . ARG A 1 177 ? -6.917 -6.265 4.199 1.00 90.12 177 ARG A CA 1
ATOM 1405 C C . ARG A 1 177 ? -7.816 -7.078 3.272 1.00 90.12 177 ARG A C 1
ATOM 1407 O O . ARG A 1 177 ? -7.345 -7.500 2.224 1.00 90.12 177 ARG A O 1
ATOM 1414 N N . ALA A 1 178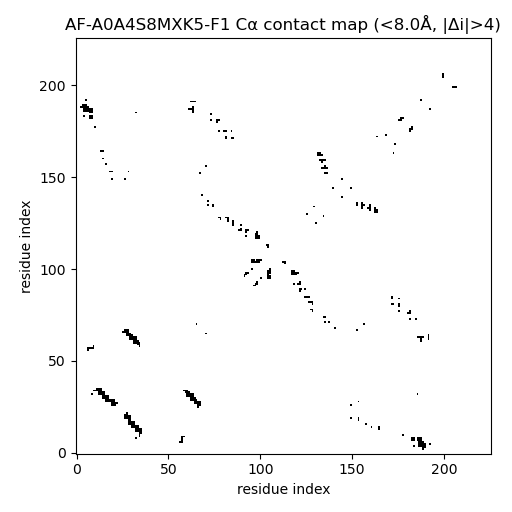 ? -9.062 -7.339 3.660 1.00 87.00 178 ALA A N 1
ATOM 1415 C CA . ALA A 1 178 ? -10.031 -8.055 2.837 1.00 87.00 178 ALA A CA 1
ATOM 1416 C C . ALA A 1 178 ? -10.847 -7.117 1.930 1.00 87.00 178 ALA A C 1
ATOM 1418 O O . ALA A 1 178 ? -11.541 -7.596 1.030 1.00 87.00 178 ALA A O 1
ATOM 1419 N N .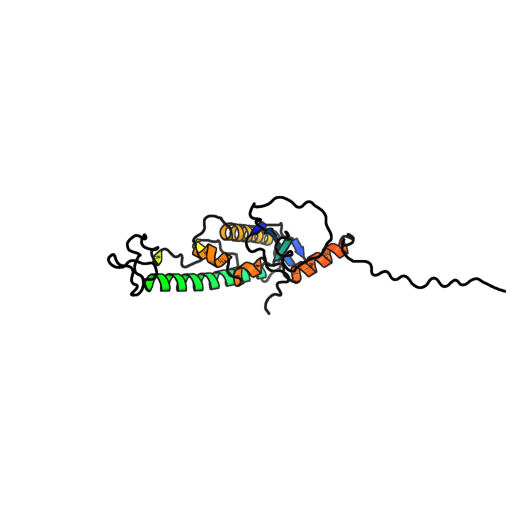 ASP A 1 179 ? -10.770 -5.796 2.133 1.00 89.94 179 ASP A N 1
ATOM 1420 C CA . ASP A 1 179 ? -11.469 -4.835 1.286 1.00 89.94 179 ASP A CA 1
ATOM 1421 C C . ASP A 1 179 ? -10.892 -4.873 -0.134 1.00 89.94 179 ASP A C 1
ATOM 1423 O O . ASP A 1 179 ? -9.679 -4.820 -0.367 1.00 89.94 179 ASP A O 1
ATOM 1427 N N . ARG A 1 180 ? -11.783 -4.967 -1.122 1.00 87.12 180 ARG A N 1
ATOM 1428 C CA . ARG A 1 180 ? -11.399 -5.021 -2.532 1.00 87.12 180 ARG A CA 1
ATOM 1429 C C . ARG A 1 180 ? -10.582 -3.800 -2.957 1.00 87.12 180 ARG A C 1
ATOM 1431 O O . ARG A 1 180 ? -9.635 -3.931 -3.726 1.00 87.12 180 ARG A O 1
ATOM 1438 N N . THR A 1 181 ? -10.931 -2.628 -2.444 1.00 87.25 181 THR A N 1
ATOM 1439 C CA . THR A 1 181 ? -10.266 -1.355 -2.746 1.00 87.25 181 THR A CA 1
ATOM 1440 C C . THR A 1 181 ? -8.791 -1.396 -2.347 1.00 87.25 181 THR A C 1
ATOM 1442 O O . THR A 1 181 ? -7.944 -0.823 -3.032 1.00 87.25 181 THR A O 1
ATOM 1445 N N . VAL A 1 182 ? -8.479 -2.133 -1.278 1.00 90.00 182 VAL A N 1
ATOM 1446 C CA . VAL A 1 182 ? -7.125 -2.335 -0.759 1.00 90.00 182 VAL A CA 1
ATOM 1447 C C . VAL A 1 182 ? -6.422 -3.475 -1.495 1.00 90.00 182 VAL A C 1
ATOM 1449 O O . VAL A 1 182 ? -5.306 -3.308 -1.983 1.00 90.00 182 VAL A O 1
ATOM 1452 N N . THR A 1 183 ? -7.077 -4.630 -1.629 1.00 90.12 183 THR A N 1
ATOM 1453 C CA . THR A 1 183 ? -6.483 -5.814 -2.274 1.00 90.12 183 THR A CA 1
ATOM 1454 C C . THR A 1 183 ? -6.167 -5.595 -3.753 1.00 90.12 183 THR A C 1
ATOM 1456 O O . THR A 1 183 ? -5.147 -6.089 -4.231 1.00 90.12 183 THR A O 1
ATOM 1459 N N . ASP A 1 184 ? -6.955 -4.795 -4.479 1.00 91.62 184 ASP A N 1
ATOM 1460 C CA . ASP A 1 184 ? -6.719 -4.496 -5.898 1.00 91.62 184 ASP A CA 1
ATOM 1461 C C . ASP A 1 184 ? -5.335 -3.851 -6.145 1.00 91.62 184 ASP A C 1
ATOM 1463 O O . ASP A 1 184 ? -4.793 -3.976 -7.249 1.00 91.62 184 ASP A O 1
ATOM 1467 N N . PHE A 1 185 ? -4.705 -3.238 -5.131 1.00 94.12 185 PHE A N 1
ATOM 1468 C CA . PHE A 1 185 ? -3.313 -2.774 -5.208 1.00 94.12 185 PHE A CA 1
ATOM 1469 C C . PHE A 1 185 ? -2.312 -3.910 -5.468 1.00 94.12 185 PHE A C 1
ATOM 1471 O O . PHE A 1 185 ? -1.390 -3.754 -6.278 1.00 94.12 185 PHE A O 1
ATOM 1478 N N . PHE A 1 186 ? -2.542 -5.065 -4.843 1.00 94.75 186 PHE A N 1
ATOM 1479 C CA . PHE A 1 186 ? -1.744 -6.286 -4.981 1.00 94.75 186 PHE A CA 1
ATOM 1480 C C . PHE A 1 186 ? -2.179 -7.152 -6.170 1.00 94.75 186 PHE A C 1
ATOM 1482 O O . PHE A 1 186 ? -1.576 -8.188 -6.449 1.00 94.75 186 PHE A O 1
ATOM 1489 N N . GLY A 1 187 ? -3.224 -6.746 -6.894 1.00 93.06 187 GLY A N 1
ATOM 1490 C CA . GLY A 1 187 ? -3.644 -7.404 -8.126 1.00 93.06 187 GLY A CA 1
ATOM 1491 C C . GLY A 1 187 ? -2.620 -7.242 -9.245 1.00 93.06 187 GLY A C 1
ATOM 1492 O O . GLY A 1 187 ? -1.881 -6.265 -9.311 1.00 93.06 187 GLY A O 1
ATOM 1493 N N . TYR A 1 188 ? -2.605 -8.180 -10.179 1.00 93.19 188 TYR A N 1
ATOM 1494 C CA . TYR A 1 188 ? -1.791 -8.073 -11.381 1.00 93.19 188 TYR A CA 1
ATOM 1495 C C . TYR A 1 188 ? -2.476 -7.119 -12.363 1.00 93.19 188 TYR A C 1
ATOM 1497 O O . TYR A 1 188 ? -3.583 -7.388 -12.845 1.00 93.19 188 TYR A O 1
ATOM 1505 N N . TRP A 1 189 ? -1.874 -5.962 -12.623 1.00 93.00 189 TRP A N 1
ATOM 1506 C CA . TRP A 1 189 ? -2.460 -4.935 -13.480 1.00 93.00 189 TRP A CA 1
ATOM 1507 C C . TRP A 1 189 ? -2.077 -5.147 -14.934 1.00 93.00 189 TRP A C 1
ATOM 1509 O O . TRP A 1 189 ? -1.085 -5.796 -15.258 1.00 93.00 189 TRP A O 1
ATOM 1519 N N . ARG A 1 190 ? -2.826 -4.512 -15.841 1.00 90.69 190 ARG A N 1
ATOM 1520 C CA . ARG A 1 190 ? -2.485 -4.533 -17.266 1.00 90.69 190 ARG A CA 1
ATOM 1521 C C . ARG A 1 190 ? -1.044 -4.081 -17.543 1.00 90.69 190 ARG A C 1
ATOM 1523 O O . ARG A 1 190 ? -0.390 -4.635 -18.413 1.00 90.69 190 ARG A O 1
ATOM 1530 N N . ARG A 1 191 ? -0.531 -3.119 -16.772 1.00 90.12 191 ARG A N 1
ATOM 1531 C CA . ARG A 1 191 ? 0.851 -2.643 -16.905 1.00 90.12 191 ARG A CA 1
ATOM 1532 C C . ARG A 1 191 ? 1.882 -3.714 -16.539 1.00 90.12 191 ARG A C 1
ATOM 1534 O O . ARG A 1 191 ? 2.914 -3.770 -17.194 1.00 90.12 191 ARG A O 1
ATOM 1541 N N . ASP A 1 192 ? 1.606 -4.534 -15.525 1.00 90.88 192 ASP A N 1
ATOM 1542 C CA . ASP A 1 192 ? 2.487 -5.645 -15.143 1.00 90.88 192 ASP A CA 1
ATOM 1543 C C . ASP A 1 192 ? 2.550 -6.667 -16.289 1.00 90.88 192 ASP A C 1
ATOM 1545 O O . ASP A 1 192 ? 3.633 -7.028 -16.739 1.00 90.88 192 ASP A O 1
ATOM 1549 N N . TYR A 1 193 ? 1.391 -6.998 -16.873 1.00 89.19 193 TYR A N 1
ATOM 1550 C CA . TYR A 1 193 ? 1.306 -7.824 -18.083 1.00 89.19 193 TYR A CA 1
ATOM 1551 C C . TYR A 1 193 ? 2.125 -7.259 -19.248 1.00 89.19 193 TYR A C 1
ATOM 1553 O O . TYR A 1 193 ? 2.896 -7.976 -19.886 1.00 89.19 193 TYR A O 1
ATOM 1561 N N . ASP A 1 194 ? 1.979 -5.965 -19.531 1.00 89.19 194 ASP A N 1
ATOM 1562 C CA . ASP A 1 194 ? 2.697 -5.327 -20.632 1.00 89.19 194 ASP A CA 1
ATOM 1563 C C . ASP A 1 194 ? 4.222 -5.289 -20.379 1.00 89.19 194 ASP A C 1
ATOM 1565 O O . ASP A 1 194 ? 5.002 -5.353 -21.333 1.00 89.19 194 ASP A O 1
ATOM 1569 N N . LEU A 1 195 ? 4.667 -5.196 -19.117 1.00 87.62 195 LEU A N 1
ATOM 1570 C CA . LEU A 1 195 ? 6.084 -5.277 -18.737 1.00 87.62 195 LEU A CA 1
ATOM 1571 C C . LEU A 1 195 ? 6.644 -6.688 -18.942 1.00 87.62 195 LEU A C 1
ATOM 1573 O O . LEU A 1 195 ? 7.698 -6.829 -19.566 1.00 87.62 195 LEU A O 1
ATOM 1577 N N . ASP A 1 196 ? 5.923 -7.717 -18.500 1.00 86.94 196 ASP A N 1
ATOM 1578 C CA . ASP A 1 196 ? 6.338 -9.117 -18.655 1.00 86.94 196 ASP A CA 1
ATOM 1579 C C . ASP A 1 196 ? 6.392 -9.547 -20.125 1.00 86.94 196 ASP A C 1
ATOM 1581 O O . ASP A 1 196 ? 7.292 -10.277 -20.549 1.00 86.94 196 ASP A O 1
ATOM 1585 N N . MET A 1 197 ? 5.461 -9.059 -20.949 1.00 85.88 197 MET A N 1
ATOM 1586 C CA . MET A 1 197 ? 5.492 -9.304 -22.393 1.00 85.88 197 MET A CA 1
ATOM 1587 C C . MET A 1 197 ? 6.716 -8.668 -23.059 1.00 85.88 197 MET A C 1
ATOM 1589 O O . MET A 1 197 ? 7.338 -9.290 -23.922 1.00 85.88 197 MET A O 1
ATOM 1593 N N . LYS A 1 198 ? 7.099 -7.455 -22.643 1.00 84.31 198 LYS A N 1
ATOM 1594 C CA . LYS A 1 198 ? 8.296 -6.777 -23.163 1.00 84.31 198 LYS A CA 1
ATOM 1595 C C . LYS A 1 198 ? 9.582 -7.478 -22.734 1.00 84.31 198 LYS A C 1
ATOM 1597 O O . LYS A 1 198 ? 10.453 -7.690 -23.573 1.00 84.31 198 LYS A O 1
ATOM 1602 N N . SER A 1 199 ? 9.702 -7.865 -21.465 1.00 79.69 199 SER A N 1
ATOM 1603 C CA . SER A 1 199 ? 10.893 -8.565 -20.965 1.00 79.69 199 SER A CA 1
ATOM 1604 C C . SER A 1 199 ? 11.066 -9.940 -21.622 1.00 79.69 199 SER A C 1
ATOM 1606 O O . SER A 1 199 ? 12.182 -10.325 -21.971 1.00 79.69 199 SER A O 1
ATOM 1608 N N . SER A 1 200 ? 9.962 -10.648 -21.879 1.00 73.50 200 SER A N 1
ATOM 1609 C CA . SER A 1 200 ? 9.966 -11.941 -22.574 1.00 73.50 200 SER A CA 1
ATOM 1610 C C . SER A 1 200 ? 10.389 -11.823 -24.041 1.00 73.50 200 SER A C 1
ATOM 1612 O O . SER A 1 200 ? 11.119 -12.679 -24.537 1.00 73.50 200 SER A O 1
ATOM 1614 N N . ALA A 1 201 ? 9.971 -10.755 -24.729 1.00 68.69 201 ALA A N 1
ATOM 1615 C CA . ALA A 1 201 ? 10.349 -10.501 -26.118 1.00 68.69 201 ALA A CA 1
ATOM 1616 C C . ALA A 1 201 ? 11.840 -10.152 -26.274 1.00 68.69 201 ALA A C 1
ATOM 1618 O O . ALA A 1 201 ? 12.474 -10.603 -27.223 1.00 68.69 201 ALA A O 1
ATOM 1619 N N . VAL A 1 202 ? 12.410 -9.388 -25.335 1.00 65.50 202 VAL A N 1
ATOM 1620 C CA . VAL A 1 202 ? 13.832 -8.989 -25.362 1.00 65.50 202 VAL A CA 1
ATOM 1621 C C . VAL A 1 202 ? 14.760 -10.160 -25.023 1.00 65.50 202 VAL A C 1
ATOM 1623 O O . VAL A 1 202 ? 15.829 -10.284 -25.610 1.00 65.50 202 VAL A O 1
ATOM 1626 N N . ASN A 1 203 ? 14.346 -11.055 -24.122 1.00 59.88 203 ASN A N 1
ATOM 1627 C CA . ASN A 1 203 ? 15.176 -12.174 -23.662 1.00 59.88 203 ASN A CA 1
ATOM 1628 C C . ASN A 1 203 ? 15.105 -13.434 -24.546 1.00 59.88 203 ASN A C 1
ATOM 1630 O O . ASN A 1 203 ? 15.603 -14.483 -24.138 1.00 59.88 203 ASN A O 1
ATOM 1634 N N . GLY A 1 204 ? 14.471 -13.371 -25.723 1.00 51.78 204 GLY A N 1
ATOM 1635 C CA . GLY A 1 204 ? 14.503 -14.440 -26.732 1.00 51.78 204 GLY A CA 1
ATOM 1636 C C . GLY A 1 204 ? 13.955 -15.805 -26.290 1.00 51.78 204 GLY A C 1
ATOM 1637 O O . GLY A 1 204 ? 14.117 -16.786 -27.011 1.00 51.78 204 GLY A O 1
ATOM 1638 N N . ARG A 1 205 ? 13.303 -15.912 -25.122 1.00 50.34 205 ARG A N 1
ATOM 1639 C CA . ARG A 1 205 ? 12.690 -17.167 -24.670 1.00 50.34 205 ARG A CA 1
ATOM 1640 C C . ARG A 1 205 ? 11.359 -17.339 -25.404 1.00 50.34 205 ARG A C 1
ATOM 1642 O O . ARG A 1 205 ? 10.446 -16.545 -25.163 1.00 50.34 205 ARG A O 1
ATOM 1649 N N . PRO A 1 206 ? 11.201 -18.354 -26.274 1.00 44.91 206 PRO A N 1
ATOM 1650 C CA . PRO A 1 206 ? 9.919 -18.611 -26.901 1.00 44.91 206 PRO A CA 1
ATOM 1651 C C . PRO A 1 206 ? 8.938 -18.986 -25.796 1.00 44.91 206 PRO A C 1
ATOM 1653 O O . PRO A 1 206 ? 9.140 -19.940 -25.042 1.00 44.91 206 PRO A O 1
ATOM 1656 N N . ASN A 1 207 ? 7.884 -18.187 -25.677 1.00 47.66 207 ASN A N 1
ATOM 1657 C CA . ASN A 1 207 ? 6.775 -18.461 -24.787 1.00 47.66 207 ASN A CA 1
ATOM 1658 C C . ASN A 1 207 ? 6.232 -19.867 -25.111 1.00 47.66 207 ASN A C 1
ATOM 1660 O O . ASN A 1 207 ? 5.688 -20.090 -26.197 1.00 47.66 207 ASN A O 1
ATOM 1664 N N . ARG A 1 208 ? 6.415 -20.827 -24.192 1.00 52.91 208 ARG A N 1
ATOM 1665 C CA . ARG A 1 208 ? 5.743 -22.133 -24.228 1.00 52.91 208 ARG A CA 1
ATOM 1666 C C . ARG A 1 208 ? 4.242 -21.871 -24.122 1.00 52.91 208 ARG A C 1
ATOM 1668 O O . ARG A 1 208 ? 3.721 -21.714 -23.025 1.00 52.91 208 ARG A O 1
ATOM 1675 N N . GLY A 1 209 ? 3.561 -21.788 -25.262 1.00 50.62 209 GLY A N 1
ATOM 1676 C CA . GLY A 1 209 ? 2.109 -21.609 -25.287 1.00 50.62 209 GLY A CA 1
ATOM 1677 C C . GLY A 1 209 ? 1.518 -20.860 -26.477 1.00 50.62 209 GLY A C 1
ATOM 1678 O O . GLY A 1 209 ? 0.357 -20.473 -26.397 1.00 50.62 209 GLY A O 1
ATOM 1679 N N . ARG A 1 210 ? 2.244 -20.651 -27.584 1.00 45.53 210 ARG A N 1
ATOM 1680 C CA . ARG A 1 210 ? 1.579 -20.378 -28.869 1.00 45.53 210 ARG A CA 1
ATOM 1681 C C . ARG A 1 210 ? 1.384 -21.706 -29.582 1.00 45.53 210 ARG A C 1
ATOM 1683 O O . ARG A 1 210 ? 2.323 -22.245 -30.153 1.00 45.53 210 ARG A O 1
ATOM 1690 N N . THR A 1 211 ? 0.163 -22.228 -29.511 1.00 43.41 211 THR A N 1
ATOM 1691 C CA . THR A 1 211 ? -0.343 -23.223 -30.456 1.00 43.41 211 THR A CA 1
ATOM 1692 C C . THR A 1 211 ? -0.080 -22.706 -31.865 1.00 43.41 211 THR A C 1
ATOM 1694 O O . THR A 1 211 ? -0.665 -21.709 -32.294 1.00 43.41 211 THR A O 1
ATOM 1697 N N . SER A 1 212 ? 0.865 -23.344 -32.542 1.00 41.94 212 SER A N 1
ATOM 1698 C CA . SER A 1 212 ? 1.138 -23.193 -33.960 1.00 41.94 212 SER A CA 1
ATOM 1699 C C . SER A 1 212 ? -0.131 -23.550 -34.725 1.00 41.94 212 SER A C 1
ATOM 1701 O O . SER A 1 212 ? -0.547 -24.704 -34.769 1.00 41.94 212 SER A O 1
ATOM 1703 N N . ILE A 1 213 ? -0.767 -22.542 -35.315 1.00 45.19 213 ILE A N 1
ATOM 1704 C CA . ILE A 1 213 ? -1.729 -22.772 -36.384 1.00 45.19 213 ILE A CA 1
ATOM 1705 C C . ILE A 1 213 ? -0.872 -23.187 -37.580 1.00 45.19 213 ILE A C 1
ATOM 1707 O O . ILE A 1 213 ? -0.055 -22.404 -38.061 1.00 45.19 213 ILE A O 1
ATOM 1711 N N . SER A 1 214 ? -0.979 -24.455 -37.964 1.00 40.94 214 SER A N 1
ATOM 1712 C CA . SER A 1 214 ? -0.312 -25.032 -39.128 1.00 40.94 214 SER A CA 1
ATOM 1713 C C . SER A 1 214 ? -0.696 -24.247 -40.384 1.00 40.94 214 SER A C 1
ATOM 1715 O O . SER A 1 214 ? -1.834 -24.335 -40.837 1.00 40.94 214 SER A O 1
ATOM 1717 N N . SER A 1 215 ? 0.232 -23.485 -40.963 1.00 44.09 215 SER A N 1
ATOM 1718 C CA . SER A 1 215 ? 0.106 -22.986 -42.334 1.00 44.09 215 SER A CA 1
ATOM 1719 C C . SER A 1 215 ? 0.703 -24.024 -43.284 1.00 44.09 215 SER A C 1
ATOM 1721 O O . SER A 1 215 ? 1.819 -23.873 -43.776 1.00 44.09 215 SER A O 1
ATOM 1723 N N . SER A 1 216 ? -0.022 -25.121 -43.489 1.00 50.72 216 SER A N 1
ATOM 1724 C CA . SER A 1 216 ? 0.334 -26.183 -44.430 1.00 50.72 216 SER A CA 1
ATOM 1725 C C . SER A 1 216 ? -0.502 -26.074 -45.703 1.00 50.72 216 SER A C 1
ATOM 1727 O O . SER A 1 216 ? -1.471 -26.807 -45.838 1.00 50.72 216 SER A O 1
ATOM 1729 N N . VAL A 1 217 ? -0.145 -25.174 -46.622 1.00 49.59 217 VAL A N 1
ATOM 1730 C CA . VAL A 1 217 ? -0.414 -25.324 -48.069 1.00 49.59 217 VAL A CA 1
ATOM 1731 C C . VAL A 1 217 ? 0.296 -24.209 -48.837 1.00 49.59 217 VAL A C 1
ATOM 1733 O O . VAL A 1 217 ? -0.182 -23.083 -48.851 1.00 49.59 217 VAL A O 1
ATOM 1736 N N . PHE A 1 218 ? 1.443 -24.528 -49.442 1.00 44.50 218 PHE A N 1
ATOM 1737 C CA . PHE A 1 218 ? 1.751 -24.275 -50.860 1.00 44.50 218 PHE A CA 1
ATOM 1738 C C . PHE A 1 218 ? 3.179 -24.766 -51.143 1.00 44.50 218 PHE A C 1
ATOM 1740 O O . PHE A 1 218 ? 4.158 -24.036 -51.018 1.00 44.50 218 PHE A O 1
ATOM 1747 N N . SER A 1 219 ? 3.300 -26.045 -51.497 1.00 50.12 219 SER A N 1
ATOM 1748 C CA . SER A 1 219 ? 4.438 -26.539 -52.267 1.00 50.12 219 SER A CA 1
ATOM 1749 C C . SER A 1 219 ? 3.872 -26.898 -53.632 1.00 50.12 219 SER A C 1
ATOM 1751 O O . SER A 1 219 ? 3.274 -27.957 -53.806 1.00 50.12 219 SER A O 1
ATOM 1753 N N . SER A 1 220 ? 3.972 -25.957 -54.565 1.00 44.47 220 SER A N 1
ATOM 1754 C CA . SER A 1 220 ? 3.646 -26.188 -55.967 1.00 44.47 220 SER A CA 1
ATOM 1755 C C . SER A 1 220 ? 4.952 -26.121 -56.736 1.00 44.47 220 SER A C 1
ATOM 1757 O O . SER A 1 220 ? 5.509 -25.053 -56.977 1.00 44.47 220 SER A O 1
ATOM 1759 N N . TYR A 1 221 ? 5.444 -27.321 -57.019 1.00 45.41 221 TYR A N 1
ATOM 1760 C CA . TYR A 1 221 ? 6.482 -27.665 -57.971 1.00 45.41 221 TYR A CA 1
ATOM 1761 C C . TYR A 1 221 ? 6.450 -26.773 -59.221 1.00 45.41 221 TYR A C 1
ATOM 1763 O O . TYR A 1 221 ? 5.479 -26.800 -59.970 1.00 45.41 221 TYR A O 1
ATOM 1771 N N . PHE A 1 222 ? 7.551 -26.078 -59.503 1.00 50.56 222 PHE A N 1
ATOM 1772 C CA . PHE A 1 222 ? 7.917 -25.764 -60.881 1.00 50.56 222 PHE A CA 1
ATOM 1773 C C . PHE A 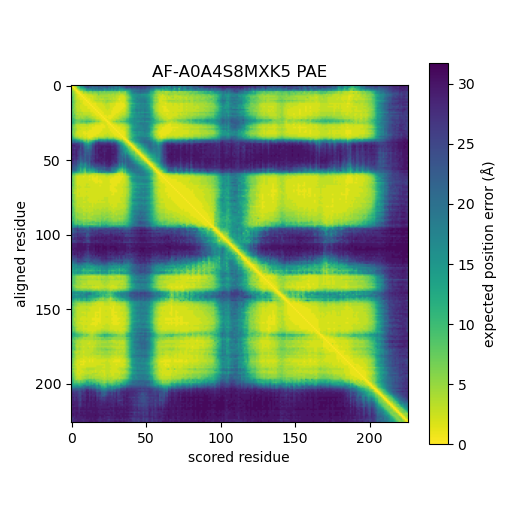1 222 ? 8.996 -26.759 -61.304 1.00 50.56 222 PHE A C 1
ATOM 1775 O O . PHE A 1 222 ? 10.166 -26.622 -60.959 1.00 50.56 222 PHE A O 1
ATOM 1782 N N . SER A 1 223 ? 8.554 -27.804 -62.005 1.00 47.62 223 SER A N 1
ATOM 1783 C CA . SER A 1 223 ? 9.412 -28.626 -62.852 1.00 47.62 223 SER A CA 1
ATOM 1784 C C . SER A 1 223 ? 9.540 -27.926 -64.201 1.00 47.62 223 SER A C 1
ATOM 1786 O O . SER A 1 223 ? 8.534 -27.585 -64.819 1.00 47.62 223 SER A O 1
ATOM 1788 N N . SER A 1 224 ? 10.776 -27.722 -64.640 1.00 41.12 224 SER A N 1
ATOM 1789 C CA . SER A 1 224 ? 11.150 -27.233 -65.966 1.00 41.12 224 SER A CA 1
ATOM 1790 C C . SER A 1 224 ? 10.599 -28.114 -67.090 1.00 41.12 224 SER A C 1
ATOM 1792 O O . SER A 1 224 ? 10.504 -29.332 -66.927 1.00 41.12 224 SER A O 1
ATOM 1794 N N . SER A 1 225 ? 10.336 -27.523 -68.258 1.00 43.28 225 SER A N 1
ATOM 1795 C CA . SER A 1 225 ? 10.400 -28.194 -69.566 1.00 43.28 225 SER A CA 1
ATOM 1796 C C . SER A 1 225 ? 10.619 -27.154 -70.677 1.00 43.28 225 SER A C 1
ATOM 1798 O O . SER A 1 225 ? 9.797 -26.253 -70.806 1.00 43.28 225 SER A O 1
ATOM 1800 N N . ASN A 1 226 ? 11.755 -27.320 -71.373 1.00 37.66 226 ASN A N 1
ATOM 1801 C CA . ASN A 1 226 ? 12.243 -26.799 -72.668 1.00 37.66 226 ASN A CA 1
ATOM 1802 C C . ASN A 1 226 ? 11.644 -25.531 -73.286 1.00 37.66 226 ASN A C 1
ATOM 1804 O O . ASN A 1 226 ? 10.487 -25.586 -73.753 1.00 37.66 226 ASN A O 1
#

InterPro domains:
  IPR001683 Phox homology [PS50195] (1-193)
  IPR036871 PX domain superfamily [G3DSA:3.30.1520.10] (51-194)

Sequence (226 aa):
YKRAVYRSPPARFTVTMLSPAKHGSSFNFGMRITPVLRRDRSSISSGGSGSSGGSGRSNVEYDIWRKWEDCLWFQDTLELEYSRMARMKRKRLLDGKGVKKDGFYMQDKASSWESLPPGPDPNSVAQDIHELIPKLTKKGTLFRASQATIDQRQKELTAFVSELFRDDVPALLGELRADRTVTDFFGYWRRDYDLDMKSSAVNGRPNRGRTSISSSVFSSYFSSSN